Protein AF-A0A0G4IVH5-F1 (afdb_monomer)

Solvent-accessible surface area (backbone atoms only — not comparable to full-atom values): 16652 Å² total; per-residue (Å²): 118,64,66,71,49,53,57,39,50,68,73,43,72,84,55,94,41,76,65,59,37,51,51,50,43,52,50,50,42,51,72,79,36,78,63,50,89,75,41,92,61,38,62,64,53,51,54,54,48,55,50,53,49,52,57,49,53,53,52,53,56,65,70,69,61,76,86,88,79,83,89,90,84,89,83,91,82,90,81,82,86,80,84,78,80,90,80,80,93,77,76,94,71,76,84,71,72,71,68,76,52,44,68,59,52,30,51,76,57,100,69,36,36,33,31,42,55,45,51,33,37,40,38,40,30,72,46,64,66,84,65,48,79,89,36,54,47,76,48,66,46,42,48,36,42,36,32,30,43,72,93,42,97,61,60,81,42,76,40,40,36,82,60,52,33,41,34,89,77,38,48,74,48,79,45,69,50,98,85,56,52,27,33,38,40,36,42,39,36,38,67,58,56,86,49,80,66,41,43,75,35,66,92,52,82,69,50,73,60,88,45,49,76,64,82,81,71,48,61,83,81,44,57,75,69,63,28,53,52,52,50,51,52,54,49,31,54,52,23,53,76,69,76,40,76,30,70,66,51,50,51,52,51,51,52,49,50,53,51,46,69,74,37,75,88,61,83,64,90,82,64,85,87,126

Organism: Plasmodiophora brassicae (NCBI:txid37360)

Sequence (274 aa):
MEQSLAEAFEHVEGIGSEIAFLEGVFEFLAKKRPGFMRSSSAVGHVTKIARKWADQANKQQAAQAPPVVSAPKQMESTSESPQEPEQERSEEAEPEARPPPPVGNGGTTDKYTWTQTLSEVTIMVPIPATATSKSIRCQISATRMKLALADSPTPLLDGQFPQRVVGEDSTWTIETDRAGKKTLTIYLPKVNQMSWWDCILEGEPKIDTKAIVPENSKLQDLDGETRATVEKMMYDQRQKAMGLPTSEDQQKQEMLQKFMKAHPEMDFSNVKIN

Radius of gyration: 28.44 Å; Cα contacts (8 Å, |Δi|>4): 284; chains: 1; bounding box: 64×56×77 Å

Structure (mmCIF, N/CA/C/O backbone):
data_AF-A0A0G4IVH5-F1
#
_entry.id   AF-A0A0G4IVH5-F1
#
loop_
_atom_site.group_PDB
_atom_site.id
_atom_site.type_symbol
_atom_site.label_atom_id
_atom_site.label_alt_id
_atom_site.label_comp_id
_atom_site.label_asym_id
_atom_site.label_entity_id
_atom_site.label_seq_id
_atom_site.pdbx_PDB_ins_code
_atom_site.Cartn_x
_atom_site.Cartn_y
_atom_site.Cartn_z
_atom_site.occupancy
_atom_site.B_iso_or_equiv
_atom_site.auth_seq_id
_atom_site.auth_comp_id
_atom_site.auth_asym_id
_atom_site.auth_atom_id
_atom_site.pdbx_PDB_model_num
ATOM 1 N N . MET A 1 1 ? 25.615 -21.470 14.902 1.00 57.00 1 MET A N 1
ATOM 2 C CA . MET A 1 1 ? 24.897 -21.722 13.627 1.00 57.00 1 MET A CA 1
ATOM 3 C C . MET A 1 1 ? 25.681 -21.176 12.444 1.00 57.00 1 MET A C 1
ATOM 5 O O . MET A 1 1 ? 25.843 -21.920 11.488 1.00 57.00 1 MET A O 1
ATOM 9 N N . GLU A 1 2 ? 26.188 -19.945 12.541 1.00 53.03 2 GLU A N 1
ATOM 10 C CA . GLU A 1 2 ? 26.964 -19.268 11.491 1.00 53.03 2 GLU A CA 1
ATOM 11 C C . GLU A 1 2 ? 28.343 -19.890 11.216 1.00 53.03 2 GLU A C 1
ATOM 13 O O . GLU A 1 2 ? 28.709 -20.014 10.057 1.00 53.03 2 GLU A O 1
ATOM 18 N N . GLN A 1 3 ? 29.064 -20.379 12.235 1.00 61.53 3 GLN A N 1
ATOM 19 C CA . GLN A 1 3 ? 30.370 -21.040 12.034 1.00 61.53 3 GLN A CA 1
ATOM 20 C C . GLN A 1 3 ? 30.288 -22.254 11.097 1.00 61.53 3 GLN A C 1
ATOM 22 O O . GLN A 1 3 ? 30.995 -22.319 10.105 1.00 61.53 3 GLN A O 1
ATOM 27 N N . SER A 1 4 ? 29.343 -23.164 11.337 1.00 61.91 4 SER A N 1
ATOM 28 C CA . SER A 1 4 ? 29.184 -24.360 10.493 1.00 61.91 4 SER A CA 1
ATOM 29 C C . SER A 1 4 ? 28.602 -24.064 9.100 1.00 61.91 4 SER A C 1
ATOM 31 O O . SER A 1 4 ? 28.535 -24.966 8.273 1.00 61.91 4 SER A O 1
ATOM 33 N N . LEU A 1 5 ? 28.146 -22.833 8.851 1.00 61.69 5 LEU A N 1
ATOM 34 C CA . LEU A 1 5 ? 27.722 -22.366 7.529 1.00 61.69 5 LEU A CA 1
ATOM 35 C C . LEU A 1 5 ? 28.884 -21.711 6.767 1.00 61.69 5 LEU A C 1
ATOM 37 O O . LEU A 1 5 ? 28.966 -21.866 5.555 1.00 61.69 5 LEU A O 1
ATOM 41 N N . ALA A 1 6 ? 29.796 -21.035 7.469 1.00 64.69 6 ALA A N 1
ATOM 42 C CA . ALA A 1 6 ? 31.048 -20.549 6.891 1.00 64.69 6 ALA A CA 1
ATOM 43 C C . ALA A 1 6 ? 31.965 -21.713 6.471 1.00 64.69 6 ALA A C 1
ATOM 45 O O . ALA A 1 6 ? 32.508 -21.696 5.376 1.00 64.69 6 ALA A O 1
ATOM 46 N N . GLU A 1 7 ? 32.032 -22.782 7.273 1.00 67.50 7 GLU A N 1
ATOM 47 C CA . GLU A 1 7 ? 32.746 -24.019 6.906 1.00 67.50 7 GLU A CA 1
ATOM 48 C C . GLU A 1 7 ? 32.170 -24.681 5.641 1.00 67.50 7 GLU A C 1
ATOM 50 O O . GLU A 1 7 ? 32.906 -25.254 4.845 1.00 67.50 7 GLU A O 1
ATOM 55 N N . ALA A 1 8 ? 30.848 -24.600 5.444 1.00 65.25 8 ALA A N 1
ATOM 56 C CA . ALA A 1 8 ? 30.190 -25.110 4.241 1.00 65.25 8 ALA A CA 1
ATOM 57 C C . ALA A 1 8 ? 30.557 -24.282 3.004 1.00 65.25 8 ALA A C 1
ATOM 59 O O . ALA A 1 8 ? 30.685 -24.825 1.917 1.00 65.25 8 ALA A O 1
ATOM 60 N N . PHE A 1 9 ? 30.723 -22.971 3.178 1.00 63.66 9 PHE A N 1
ATOM 61 C CA . PHE A 1 9 ? 31.088 -22.052 2.107 1.00 63.66 9 PHE A CA 1
ATOM 62 C C . PHE A 1 9 ? 32.511 -22.314 1.601 1.00 63.66 9 PHE A C 1
ATOM 64 O O . PHE A 1 9 ? 32.703 -22.491 0.403 1.00 63.66 9 PHE A O 1
ATOM 71 N N . GLU A 1 10 ? 33.482 -22.441 2.510 1.00 67.62 10 GLU A N 1
ATOM 72 C CA . GLU A 1 10 ? 34.875 -22.758 2.153 1.00 67.62 10 GLU A CA 1
ATOM 73 C C . GLU A 1 10 ? 35.014 -24.140 1.492 1.00 67.62 10 GLU A C 1
ATOM 75 O O . GLU A 1 10 ? 35.890 -24.352 0.659 1.00 67.62 10 GLU A O 1
ATOM 80 N N . HIS A 1 11 ? 34.132 -25.089 1.818 1.00 64.69 11 HIS A N 1
ATOM 81 C CA . HIS A 1 11 ? 34.160 -26.435 1.239 1.00 6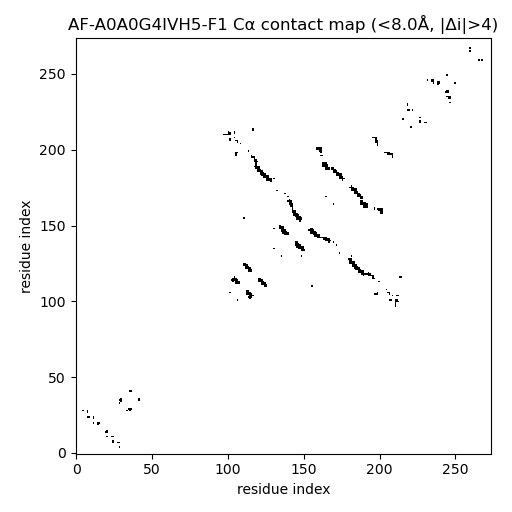4.69 11 HIS A CA 1
ATOM 82 C C . HIS A 1 11 ? 33.683 -26.497 -0.225 1.00 64.69 11 HIS A C 1
ATOM 84 O O . HIS A 1 11 ? 33.945 -27.488 -0.906 1.00 64.69 11 HIS A O 1
ATOM 90 N N . VAL A 1 12 ? 32.969 -25.471 -0.701 1.00 63.19 12 VAL A N 1
ATOM 91 C CA . VAL A 1 12 ? 32.281 -25.449 -2.008 1.00 63.19 12 VAL A CA 1
ATOM 92 C C . VAL A 1 12 ? 32.887 -24.383 -2.947 1.00 63.19 12 VAL A C 1
ATOM 94 O O . VAL A 1 12 ? 32.471 -24.248 -4.100 1.00 63.19 12 VAL A O 1
ATOM 97 N N . GLU A 1 13 ? 33.916 -23.646 -2.505 1.00 54.47 13 GLU A N 1
ATOM 98 C CA . GLU A 1 13 ? 34.685 -22.740 -3.368 1.00 54.47 13 GLU A CA 1
ATOM 99 C C . GLU A 1 13 ? 35.369 -23.531 -4.501 1.00 54.47 13 GLU A C 1
ATOM 101 O O . GLU A 1 13 ? 36.306 -24.294 -4.283 1.00 54.47 13 GLU A O 1
ATOM 106 N N . GLY A 1 14 ? 34.872 -23.359 -5.732 1.00 57.66 14 GLY A N 1
ATOM 107 C CA . GLY A 1 14 ? 35.408 -24.006 -6.938 1.00 57.66 14 GLY A CA 1
ATOM 108 C C . GLY A 1 14 ? 34.360 -24.59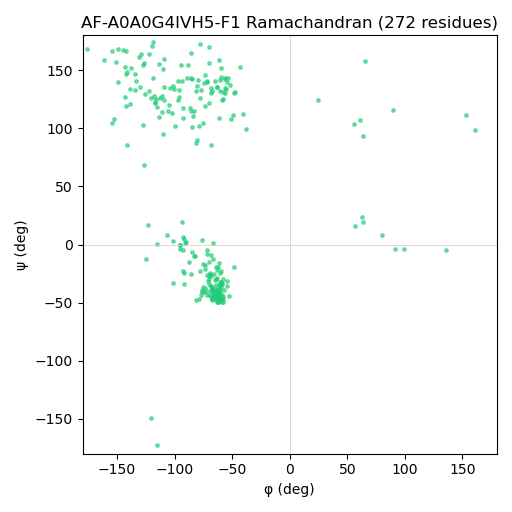8 -7.882 1.00 57.66 14 GLY A C 1
ATOM 109 O O . GLY A 1 14 ? 34.709 -25.065 -8.965 1.00 57.66 14 GLY A O 1
ATOM 110 N N . ILE A 1 15 ? 33.077 -24.579 -7.511 1.00 56.91 15 ILE A N 1
ATOM 111 C CA . ILE A 1 15 ? 32.013 -25.132 -8.351 1.00 56.91 15 ILE A CA 1
ATOM 112 C C . ILE A 1 15 ? 31.512 -24.080 -9.351 1.00 56.91 15 ILE A C 1
ATOM 114 O O . ILE A 1 15 ? 30.986 -23.039 -8.973 1.00 56.91 15 ILE A O 1
ATOM 118 N N . GLY A 1 16 ? 31.683 -24.364 -10.644 1.00 55.72 16 GLY A N 1
ATOM 119 C CA . GLY A 1 16 ? 31.429 -23.424 -11.745 1.00 55.72 16 GLY A CA 1
ATOM 120 C C . GLY A 1 16 ? 29.960 -23.179 -12.115 1.00 55.72 16 GLY A C 1
ATOM 121 O O . GLY A 1 16 ? 29.712 -22.472 -13.086 1.00 55.72 16 GLY A O 1
ATOM 122 N N . SER A 1 17 ? 28.986 -23.746 -11.392 1.00 67.75 17 SER A N 1
ATOM 123 C CA . SER A 1 17 ? 27.561 -23.462 -11.608 1.00 67.75 17 SER A CA 1
ATOM 124 C C . SER A 1 17 ? 26.824 -23.203 -10.292 1.00 67.75 17 SER A C 1
ATOM 126 O O . SER A 1 17 ? 27.051 -23.874 -9.284 1.00 67.75 17 SER A O 1
ATOM 128 N N . GLU A 1 18 ? 25.912 -22.227 -10.313 1.00 62.59 18 GLU A N 1
ATOM 129 C CA . GLU A 1 18 ? 25.119 -21.799 -9.148 1.00 62.59 18 GLU A CA 1
ATOM 130 C C . GLU A 1 18 ? 24.284 -22.946 -8.559 1.00 62.59 18 GLU A C 1
ATOM 132 O O . GLU A 1 18 ? 24.117 -23.054 -7.344 1.00 62.59 18 GLU A O 1
ATOM 137 N N . ILE A 1 19 ? 23.802 -23.841 -9.426 1.00 69.00 19 ILE A N 1
ATOM 138 C CA . ILE A 1 19 ? 23.028 -25.024 -9.040 1.00 69.00 19 ILE A CA 1
ATOM 139 C C . ILE A 1 19 ? 23.907 -26.007 -8.264 1.00 69.00 19 ILE A C 1
ATOM 141 O O . ILE A 1 19 ? 23.523 -26.442 -7.180 1.00 69.00 19 ILE A O 1
ATOM 145 N N . ALA A 1 20 ? 25.112 -26.297 -8.755 1.00 66.88 20 ALA A N 1
ATOM 146 C CA . ALA A 1 20 ? 25.996 -27.258 -8.106 1.00 66.88 20 ALA A CA 1
ATOM 147 C C . ALA A 1 20 ? 26.597 -26.706 -6.792 1.00 66.88 20 ALA A C 1
ATOM 149 O O . ALA A 1 20 ? 26.867 -27.472 -5.866 1.00 66.88 20 ALA A O 1
ATOM 150 N N . PHE A 1 21 ? 26.727 -25.379 -6.653 1.00 72.50 21 PHE A N 1
ATOM 151 C CA . PHE A 1 21 ? 27.034 -24.744 -5.365 1.00 72.50 21 PHE A CA 1
ATOM 152 C C . PHE A 1 21 ? 25.924 -24.993 -4.332 1.00 72.50 21 PHE A C 1
ATOM 154 O O . PHE A 1 21 ? 26.196 -25.425 -3.210 1.00 72.50 21 PHE A O 1
ATOM 161 N N . LEU A 1 22 ? 24.663 -24.747 -4.704 1.00 72.81 22 LEU A N 1
ATOM 162 C CA . LEU A 1 22 ? 23.531 -24.953 -3.800 1.00 72.81 22 LEU A CA 1
ATOM 163 C C . LEU A 1 22 ? 23.393 -26.426 -3.406 1.00 72.81 22 LEU A C 1
ATOM 165 O O . LEU A 1 22 ? 23.193 -26.717 -2.227 1.00 72.81 22 LEU A O 1
ATOM 169 N N . GLU A 1 23 ? 23.555 -27.344 -4.358 1.00 70.75 23 GLU A N 1
ATOM 170 C CA . GLU A 1 23 ? 23.566 -28.786 -4.098 1.00 70.75 23 GLU A CA 1
ATOM 171 C C . GLU A 1 23 ? 24.655 -29.172 -3.086 1.00 70.75 23 GLU A C 1
ATOM 173 O O . GLU A 1 23 ? 24.345 -29.828 -2.090 1.00 70.75 23 GLU A O 1
ATOM 178 N N . GLY A 1 24 ? 25.889 -28.680 -3.253 1.00 71.94 24 GLY A N 1
ATOM 179 C CA . GLY A 1 24 ? 26.991 -28.937 -2.319 1.00 71.94 24 GLY A CA 1
ATOM 180 C C . GLY A 1 24 ? 26.745 -28.385 -0.909 1.00 71.94 24 GLY A C 1
ATOM 181 O O . GLY A 1 24 ? 26.990 -29.068 0.090 1.00 71.94 24 GLY A O 1
ATOM 182 N N . VAL A 1 25 ? 26.190 -27.173 -0.801 1.00 73.50 25 VAL A N 1
ATOM 183 C CA . VAL A 1 25 ? 25.816 -26.573 0.491 1.00 73.50 25 VAL A CA 1
ATOM 184 C C . VAL A 1 25 ? 24.707 -27.381 1.171 1.00 73.50 25 VAL A C 1
ATOM 186 O O . VAL A 1 25 ? 24.788 -27.653 2.374 1.00 73.50 25 VAL A O 1
ATOM 189 N N . PHE A 1 26 ? 23.679 -27.797 0.427 1.00 73.44 26 PHE A N 1
ATOM 190 C CA . PHE A 1 26 ? 22.593 -28.610 0.973 1.00 73.44 26 PHE A CA 1
ATOM 191 C C . PHE A 1 26 ? 23.073 -29.995 1.409 1.00 73.44 26 PHE A C 1
ATOM 193 O O . PHE A 1 26 ? 22.681 -30.453 2.487 1.00 73.44 26 PHE A O 1
ATOM 200 N N . GLU A 1 27 ? 23.949 -30.635 0.637 1.00 72.50 27 GLU A N 1
ATOM 201 C CA . GLU A 1 27 ? 24.520 -31.940 0.968 1.00 72.50 27 GLU A CA 1
ATOM 202 C C . GLU A 1 27 ? 25.391 -31.872 2.234 1.00 72.50 27 GLU A C 1
ATOM 204 O O . GLU A 1 27 ? 25.220 -32.672 3.164 1.00 72.50 27 GLU A O 1
ATOM 209 N N . PHE A 1 28 ? 26.261 -30.863 2.342 1.00 73.94 28 PHE A N 1
ATOM 210 C CA . PHE A 1 28 ? 27.089 -30.643 3.528 1.00 73.94 28 PHE A CA 1
ATOM 211 C C . PHE A 1 28 ? 26.239 -30.399 4.782 1.00 73.94 28 PHE A C 1
ATOM 213 O O . PHE A 1 28 ? 26.476 -31.002 5.836 1.00 73.94 28 PHE A O 1
ATOM 220 N N . LEU A 1 29 ? 25.217 -29.546 4.676 1.00 70.12 29 LEU A N 1
ATOM 221 C CA . LEU A 1 29 ? 24.333 -29.224 5.796 1.00 70.12 29 LEU A CA 1
ATOM 222 C C . LEU A 1 29 ? 23.459 -30.411 6.203 1.00 70.12 29 LEU A C 1
ATOM 224 O O . LEU A 1 29 ? 23.270 -30.628 7.401 1.00 70.12 29 LEU A O 1
ATOM 228 N N . ALA A 1 30 ? 22.991 -31.218 5.249 1.00 68.88 30 ALA A N 1
ATOM 229 C CA . ALA A 1 30 ? 22.267 -32.453 5.531 1.00 68.88 30 ALA A CA 1
ATOM 230 C C . ALA A 1 30 ? 23.140 -33.471 6.286 1.00 68.88 30 ALA A C 1
ATOM 232 O O . ALA A 1 30 ? 22.661 -34.114 7.223 1.00 68.88 30 ALA A O 1
ATOM 233 N N . LYS A 1 31 ? 24.429 -33.573 5.932 1.00 73.44 31 LYS A N 1
ATOM 234 C CA . LYS A 1 31 ? 25.393 -34.501 6.544 1.00 73.44 31 LYS A CA 1
ATOM 235 C C . LYS A 1 31 ? 25.873 -34.054 7.927 1.00 73.44 31 LYS A C 1
ATOM 237 O O . LYS A 1 31 ? 26.013 -34.880 8.826 1.00 73.44 31 LYS A O 1
ATOM 242 N N . LYS A 1 32 ? 26.141 -32.758 8.114 1.00 73.44 32 LYS A N 1
ATOM 243 C CA . LYS A 1 32 ? 26.652 -32.201 9.381 1.00 73.44 32 LYS A CA 1
ATOM 244 C C . LYS A 1 32 ? 25.549 -31.857 10.379 1.00 73.44 32 LYS A C 1
ATOM 246 O O . LYS A 1 32 ? 25.820 -31.849 11.579 1.00 73.44 32 LYS A O 1
ATOM 251 N N . ARG A 1 33 ? 24.324 -31.572 9.919 1.00 67.50 33 ARG A N 1
ATOM 252 C CA . ARG A 1 33 ? 23.166 -31.267 10.775 1.00 67.50 33 ARG A CA 1
ATOM 253 C C . ARG A 1 33 ? 21.868 -31.885 10.244 1.00 67.50 33 ARG A C 1
ATOM 255 O O . ARG A 1 33 ? 21.070 -31.199 9.592 1.00 67.50 33 ARG A O 1
ATOM 262 N N . PRO A 1 34 ? 21.593 -33.152 10.591 1.00 66.75 34 PRO A N 1
ATOM 263 C CA . PRO A 1 34 ? 20.329 -33.784 10.243 1.00 66.75 34 PRO A CA 1
ATOM 264 C C . PRO A 1 34 ? 19.154 -32.981 10.825 1.00 66.75 34 PRO A C 1
ATOM 266 O O . PRO A 1 34 ? 19.107 -32.690 12.017 1.00 66.75 34 PRO A O 1
ATOM 269 N N . GLY A 1 35 ? 18.214 -32.583 9.963 1.00 64.69 35 GLY A N 1
ATOM 270 C CA . GLY A 1 35 ? 17.028 -31.802 10.339 1.00 64.69 35 GLY A CA 1
ATOM 271 C C . GLY A 1 35 ? 17.111 -30.293 10.085 1.00 64.69 35 GLY A C 1
ATOM 272 O O . GLY A 1 35 ? 16.095 -29.621 10.243 1.00 64.69 35 GLY A O 1
ATOM 273 N N . PHE A 1 36 ? 18.249 -29.756 9.623 1.00 65.50 36 PHE A N 1
ATOM 274 C CA . PHE A 1 36 ? 18.366 -28.334 9.260 1.00 65.50 36 PHE A CA 1
ATOM 275 C C . PHE A 1 36 ? 17.278 -27.897 8.266 1.00 65.50 36 PHE A C 1
ATOM 277 O O . PHE A 1 36 ? 16.605 -26.900 8.498 1.00 65.50 36 PHE A O 1
ATOM 284 N N . MET A 1 37 ? 17.014 -28.705 7.236 1.00 62.34 37 MET A N 1
ATOM 285 C CA . MET A 1 37 ? 16.000 -28.431 6.204 1.00 62.34 37 MET A CA 1
ATOM 286 C C . MET A 1 37 ? 14.546 -28.488 6.708 1.00 62.34 37 MET A C 1
ATOM 288 O O . MET A 1 37 ? 13.632 -28.119 5.980 1.00 62.34 37 MET A O 1
ATOM 292 N N . ARG A 1 38 ? 14.312 -28.942 7.947 1.00 63.38 38 ARG A N 1
ATOM 293 C CA . ARG A 1 38 ? 12.990 -28.928 8.600 1.00 63.38 38 ARG A CA 1
ATOM 294 C C . ARG A 1 38 ? 12.785 -27.700 9.493 1.00 63.38 38 ARG A C 1
ATOM 296 O O . ARG A 1 38 ? 11.703 -27.525 10.045 1.00 63.38 38 ARG A O 1
ATOM 303 N N . SER A 1 39 ? 13.809 -26.859 9.646 1.00 61.09 39 SER A N 1
ATOM 304 C CA . SER A 1 39 ? 13.718 -25.598 10.379 1.00 61.09 39 SER A CA 1
ATOM 305 C C . SER A 1 39 ? 13.101 -24.509 9.503 1.00 61.09 39 SER A C 1
ATOM 307 O O . SER A 1 39 ? 13.565 -24.266 8.389 1.00 61.09 39 SER A O 1
ATOM 309 N N . SER A 1 40 ? 12.122 -23.772 10.034 1.00 56.72 40 SER A N 1
ATOM 310 C CA . SER A 1 40 ? 11.508 -22.613 9.364 1.00 56.72 40 SER A CA 1
ATOM 311 C C . SER A 1 40 ? 12.500 -21.477 9.066 1.00 56.72 40 SER A C 1
ATOM 313 O O . SER A 1 40 ? 12.225 -20.617 8.235 1.00 56.72 40 SER A O 1
ATOM 315 N N . SER A 1 41 ? 13.677 -21.489 9.702 1.00 58.09 41 SER A N 1
ATOM 316 C CA . SER A 1 41 ? 14.755 -20.512 9.502 1.00 58.09 41 SER A CA 1
ATOM 317 C C . SER A 1 41 ? 15.830 -20.943 8.493 1.00 58.09 41 SER A C 1
ATOM 319 O O . SER A 1 41 ? 16.778 -20.192 8.256 1.00 58.09 41 SER A O 1
ATOM 321 N N . ALA A 1 42 ? 15.720 -22.137 7.898 1.00 61.06 42 ALA A N 1
ATOM 322 C CA . ALA A 1 42 ? 16.733 -22.680 6.988 1.00 61.06 42 ALA A CA 1
ATOM 323 C C . ALA A 1 42 ? 16.858 -21.861 5.696 1.00 61.06 42 ALA A C 1
ATOM 325 O O . ALA A 1 42 ? 17.963 -21.494 5.300 1.00 61.06 42 ALA A O 1
ATOM 326 N N . VAL A 1 43 ? 15.719 -21.495 5.098 1.00 60.34 43 VAL A N 1
ATOM 327 C CA . VAL A 1 43 ? 15.656 -20.710 3.854 1.00 60.34 43 VAL A CA 1
ATOM 328 C C . VAL A 1 43 ? 16.324 -19.349 4.042 1.00 60.34 43 VAL A C 1
ATOM 330 O O . VAL A 1 43 ? 17.199 -18.982 3.267 1.00 60.34 43 VAL A O 1
ATOM 333 N N . GLY A 1 44 ? 16.006 -18.644 5.133 1.00 62.88 44 GLY A N 1
ATOM 334 C CA . GLY A 1 44 ? 16.586 -17.330 5.418 1.00 62.88 44 GLY A CA 1
ATOM 335 C C . GLY A 1 44 ? 18.110 -17.352 5.585 1.00 62.88 44 GLY A C 1
ATOM 336 O O . GLY A 1 44 ? 18.785 -16.414 5.165 1.00 62.88 44 GLY A O 1
ATOM 337 N N . HIS A 1 45 ? 18.674 -18.421 6.155 1.00 60.59 45 HIS A N 1
ATOM 338 C CA . HIS A 1 45 ? 20.126 -18.557 6.284 1.00 60.59 45 HIS A CA 1
ATOM 339 C C . HIS A 1 45 ? 20.806 -18.893 4.953 1.00 60.59 45 HIS A C 1
ATOM 341 O O . HIS A 1 45 ? 21.839 -18.298 4.650 1.00 60.59 45 HIS A O 1
ATOM 347 N N . VAL A 1 46 ? 20.213 -19.767 4.135 1.00 66.62 46 VAL A N 1
ATOM 348 C CA . VAL A 1 46 ? 20.739 -20.099 2.798 1.00 66.62 46 VAL A CA 1
ATOM 349 C C . VAL A 1 46 ? 20.692 -18.876 1.877 1.00 66.62 46 VAL A C 1
ATOM 351 O O . VAL A 1 46 ? 21.687 -18.565 1.227 1.00 66.62 46 VAL A O 1
ATOM 354 N N . THR A 1 47 ? 19.604 -18.098 1.896 1.00 65.44 47 THR A N 1
ATOM 355 C CA . THR A 1 47 ? 19.486 -16.859 1.105 1.00 65.44 47 THR A CA 1
ATOM 356 C C . THR A 1 47 ? 20.519 -15.804 1.507 1.00 65.44 47 THR A C 1
ATOM 358 O O . THR A 1 47 ? 21.070 -15.126 0.642 1.00 65.44 47 THR A O 1
ATOM 361 N N . LYS A 1 48 ? 20.832 -15.660 2.803 1.00 69.00 48 LYS A N 1
ATOM 362 C CA . LYS A 1 48 ? 21.883 -14.733 3.266 1.00 69.00 48 LYS A CA 1
ATOM 363 C C . LYS A 1 48 ? 23.274 -15.126 2.758 1.00 69.00 48 LYS A C 1
ATOM 365 O O . LYS A 1 48 ? 24.077 -14.245 2.469 1.00 69.00 48 LYS A O 1
ATOM 370 N N . ILE A 1 49 ? 23.556 -16.422 2.646 1.00 64.88 49 ILE A N 1
ATOM 371 C CA . ILE A 1 49 ? 24.850 -16.931 2.171 1.00 64.88 49 ILE A CA 1
ATOM 372 C C . ILE A 1 49 ? 24.953 -16.812 0.654 1.00 64.88 49 ILE A C 1
ATOM 374 O O . ILE A 1 49 ? 25.968 -16.328 0.172 1.00 64.88 49 ILE A O 1
ATOM 378 N N . ALA A 1 50 ? 23.894 -17.153 -0.083 1.00 66.75 50 ALA A N 1
ATOM 379 C CA . ALA A 1 50 ? 23.845 -16.965 -1.533 1.00 66.75 50 ALA A CA 1
ATOM 380 C C . ALA A 1 50 ? 24.069 -15.492 -1.924 1.00 66.75 50 ALA A C 1
ATOM 382 O O . ALA A 1 50 ? 24.813 -15.209 -2.856 1.00 66.75 50 ALA A O 1
ATOM 383 N N . ARG A 1 51 ? 23.507 -14.543 -1.156 1.00 69.25 51 ARG A N 1
ATOM 384 C CA . ARG A 1 51 ? 23.768 -13.103 -1.334 1.00 69.25 51 ARG A CA 1
ATOM 385 C C . ARG A 1 51 ? 25.229 -12.738 -1.070 1.00 69.25 51 ARG A C 1
ATOM 387 O O . ARG A 1 51 ? 25.844 -12.097 -1.909 1.00 69.25 51 ARG A O 1
ATOM 394 N N . LYS A 1 52 ? 25.810 -13.207 0.042 1.00 70.06 52 LYS A N 1
ATOM 395 C CA . LYS A 1 52 ? 27.236 -12.982 0.342 1.00 70.06 52 LYS A CA 1
ATOM 396 C C . LYS A 1 52 ? 28.163 -13.579 -0.723 1.00 70.06 52 LYS A C 1
ATOM 398 O O . LYS A 1 52 ? 29.156 -12.948 -1.063 1.00 70.06 52 LYS A O 1
ATOM 403 N N . TRP A 1 53 ? 27.835 -14.758 -1.254 1.00 68.25 53 TRP A N 1
ATOM 404 C CA . TRP A 1 53 ? 28.567 -15.385 -2.356 1.00 68.25 53 TRP A CA 1
ATOM 405 C C . TRP A 1 53 ? 28.502 -14.533 -3.624 1.00 68.25 53 TRP A C 1
ATOM 407 O O . TRP A 1 53 ? 29.541 -14.227 -4.197 1.00 68.25 53 TRP A O 1
ATOM 417 N N . ALA A 1 54 ? 27.301 -14.100 -4.021 1.00 66.50 54 ALA A N 1
ATOM 418 C CA . ALA A 1 54 ? 27.103 -13.259 -5.198 1.00 66.50 54 ALA A CA 1
ATOM 419 C C . ALA A 1 54 ? 27.864 -11.929 -5.074 1.00 66.50 54 ALA A C 1
ATOM 421 O O . ALA A 1 54 ? 28.557 -11.526 -6.007 1.00 66.50 54 ALA A O 1
ATOM 422 N N . ASP A 1 55 ? 27.825 -11.296 -3.899 1.00 68.62 55 ASP A N 1
ATOM 423 C CA . ASP A 1 55 ? 28.577 -10.069 -3.618 1.00 68.62 55 ASP A CA 1
ATOM 424 C C . ASP A 1 55 ? 30.097 -10.298 -3.711 1.00 68.62 55 ASP A C 1
ATOM 426 O O . ASP A 1 55 ? 30.830 -9.457 -4.234 1.00 68.62 55 ASP A O 1
ATOM 430 N N . GLN A 1 56 ? 30.590 -11.442 -3.228 1.00 65.44 56 GLN A N 1
ATOM 431 C CA . GLN A 1 56 ? 32.013 -11.784 -3.226 1.00 65.44 56 GLN A CA 1
ATOM 432 C C . GLN A 1 56 ? 32.523 -12.201 -4.616 1.00 65.44 56 GLN A C 1
ATOM 434 O O . GLN A 1 56 ? 33.609 -11.773 -5.008 1.00 65.44 56 GLN A O 1
ATOM 439 N N . ALA A 1 57 ? 31.729 -12.947 -5.387 1.00 62.34 57 ALA A N 1
ATOM 440 C CA . ALA A 1 57 ? 32.012 -13.299 -6.778 1.00 62.34 57 ALA A CA 1
ATOM 441 C C . ALA A 1 57 ? 32.052 -12.048 -7.672 1.00 62.34 57 ALA A C 1
ATOM 443 O O . ALA A 1 57 ? 32.978 -11.881 -8.467 1.00 62.34 57 ALA A O 1
ATOM 444 N N . ASN A 1 58 ? 31.119 -11.113 -7.468 1.00 62.62 58 ASN A N 1
ATOM 445 C CA . ASN A 1 58 ? 31.083 -9.839 -8.187 1.00 62.62 58 ASN A CA 1
ATOM 446 C C . ASN A 1 58 ? 32.283 -8.940 -7.813 1.00 62.62 58 ASN A C 1
ATOM 448 O O . ASN A 1 58 ? 32.900 -8.300 -8.664 1.00 62.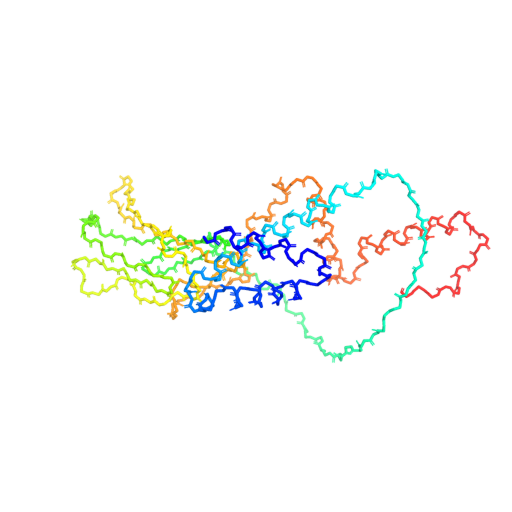62 58 ASN A O 1
ATOM 452 N N . LYS A 1 59 ? 32.704 -8.960 -6.540 1.00 64.38 59 LYS A N 1
ATOM 453 C CA . LYS A 1 59 ? 33.889 -8.228 -6.057 1.00 64.38 59 LYS A CA 1
ATOM 454 C C . LYS A 1 59 ? 35.213 -8.822 -6.558 1.00 64.38 59 LYS A C 1
ATOM 456 O O . LYS A 1 59 ? 36.164 -8.075 -6.779 1.00 64.38 59 LYS A O 1
ATOM 461 N N . GLN A 1 60 ? 35.281 -10.138 -6.764 1.00 56.91 60 GLN A N 1
ATOM 462 C CA . GLN A 1 60 ? 36.434 -10.807 -7.378 1.00 56.91 60 GLN A CA 1
ATOM 463 C C . GLN A 1 60 ? 36.492 -10.590 -8.899 1.00 56.91 60 GLN A C 1
ATOM 465 O O . GLN A 1 60 ? 37.585 -10.378 -9.423 1.00 56.91 60 GLN A O 1
ATOM 470 N N . GLN A 1 61 ? 35.347 -10.547 -9.594 1.00 53.72 61 GLN A N 1
ATOM 471 C CA . GLN A 1 61 ? 35.280 -10.156 -11.012 1.00 53.72 61 GLN A CA 1
ATOM 472 C C . GLN A 1 61 ? 35.687 -8.691 -11.230 1.00 53.72 61 GLN A C 1
ATOM 474 O O . GLN A 1 61 ? 36.422 -8.396 -12.170 1.00 53.72 61 GLN A O 1
ATOM 479 N N . ALA A 1 62 ? 35.313 -7.784 -10.322 1.00 49.84 62 ALA A N 1
ATOM 480 C CA . ALA A 1 62 ? 35.731 -6.381 -10.374 1.00 49.84 62 ALA A CA 1
ATOM 481 C C . ALA A 1 62 ? 37.237 -6.170 -10.098 1.00 49.84 62 ALA A C 1
ATOM 483 O O . ALA A 1 62 ? 37.819 -5.203 -10.584 1.00 49.84 62 ALA A O 1
ATOM 484 N N . ALA A 1 63 ? 37.884 -7.061 -9.337 1.00 51.00 63 ALA A N 1
ATOM 485 C CA . ALA A 1 63 ? 39.305 -6.958 -8.983 1.00 51.00 63 ALA A CA 1
ATOM 486 C C . ALA A 1 63 ? 40.266 -7.597 -10.007 1.00 51.00 63 ALA A C 1
ATOM 488 O O . ALA A 1 63 ? 41.467 -7.335 -9.952 1.00 51.00 63 ALA A O 1
ATOM 489 N N . GLN A 1 64 ? 39.763 -8.426 -10.930 1.00 45.44 64 GLN A N 1
ATOM 490 C CA . GLN A 1 64 ? 40.560 -9.078 -11.983 1.00 45.44 64 GLN A CA 1
ATOM 491 C C . GLN A 1 64 ? 40.434 -8.403 -13.360 1.00 45.44 64 GLN A C 1
ATOM 493 O O . GLN A 1 64 ? 41.031 -8.874 -14.327 1.00 45.44 64 GLN A O 1
ATOM 498 N N . ALA A 1 65 ? 39.698 -7.293 -13.471 1.00 39.25 65 ALA A N 1
ATOM 499 C CA . ALA A 1 65 ? 39.614 -6.526 -14.709 1.00 39.25 65 ALA A CA 1
ATOM 500 C C . ALA A 1 65 ? 40.924 -5.737 -14.956 1.00 39.25 65 ALA A C 1
ATOM 502 O O . ALA A 1 65 ? 41.287 -4.891 -14.133 1.00 39.25 65 ALA A O 1
ATOM 503 N N . PRO A 1 66 ? 41.656 -5.972 -16.064 1.00 39.78 66 PRO A N 1
ATOM 504 C CA . PRO A 1 66 ? 42.795 -5.134 -16.435 1.00 39.78 66 PRO A CA 1
ATOM 505 C C . PRO A 1 66 ? 42.326 -3.739 -16.903 1.00 39.78 66 PRO A C 1
ATOM 507 O O . PRO A 1 66 ? 41.189 -3.594 -17.360 1.00 39.78 66 PRO A O 1
ATOM 510 N N . PRO A 1 67 ? 43.180 -2.696 -16.822 1.00 38.28 67 PRO A N 1
ATOM 511 C CA . PRO A 1 67 ? 42.812 -1.355 -17.256 1.00 38.28 67 PRO A CA 1
ATOM 512 C C . PRO A 1 67 ? 42.649 -1.308 -18.781 1.00 38.28 67 PRO A C 1
ATOM 514 O O . PRO A 1 67 ? 43.463 -1.831 -19.541 1.00 38.28 67 PRO A O 1
ATOM 517 N N . VAL A 1 68 ? 41.564 -0.671 -19.210 1.00 40.22 68 VAL A N 1
ATOM 518 C CA . VAL A 1 68 ? 41.084 -0.597 -20.592 1.00 40.22 68 VAL A CA 1
ATOM 519 C C . VAL A 1 68 ? 42.010 0.267 -21.454 1.00 40.22 68 VAL A C 1
ATOM 521 O O . VAL A 1 68 ? 42.139 1.461 -21.191 1.00 40.22 68 VAL A O 1
ATOM 524 N N . VAL A 1 69 ? 42.577 -0.290 -22.535 1.00 35.12 69 VAL A N 1
ATOM 525 C CA . VAL A 1 69 ? 43.017 0.497 -23.704 1.00 35.12 69 VAL A CA 1
ATOM 526 C C . VAL A 1 69 ? 42.735 -0.260 -25.019 1.00 35.12 69 VAL A C 1
ATOM 528 O O . VAL A 1 69 ? 43.271 -1.335 -25.262 1.00 35.12 69 VAL A O 1
ATOM 531 N N . SER A 1 70 ? 41.910 0.380 -25.860 1.00 31.59 70 SER A N 1
ATOM 532 C CA . SER A 1 70 ? 41.849 0.364 -27.341 1.00 31.59 70 SER A CA 1
ATOM 533 C C . SER A 1 70 ? 41.575 -0.925 -28.153 1.00 31.59 70 SER A C 1
ATOM 535 O O . SER A 1 70 ? 42.495 -1.677 -28.439 1.00 31.59 70 SER A O 1
ATOM 537 N N . ALA A 1 71 ? 40.349 -0.978 -28.711 1.00 33.19 71 ALA A N 1
ATOM 538 C CA . ALA A 1 71 ? 39.992 -1.193 -30.137 1.00 33.19 71 ALA A CA 1
ATOM 539 C C . ALA A 1 71 ? 40.313 -2.556 -30.839 1.00 33.19 71 ALA A C 1
ATOM 541 O O . ALA A 1 71 ? 41.128 -3.334 -30.365 1.00 33.19 71 ALA A O 1
ATOM 542 N N . PRO A 1 72 ? 39.618 -2.918 -31.947 1.00 50.50 72 PRO A N 1
ATOM 543 C CA . PRO A 1 72 ? 38.785 -4.124 -31.997 1.00 50.50 72 PRO A CA 1
ATOM 544 C C . PRO A 1 72 ? 39.295 -5.212 -32.961 1.00 50.50 72 PRO A C 1
ATOM 546 O O . PRO A 1 72 ? 39.920 -4.908 -33.979 1.00 50.50 72 PRO A O 1
ATOM 549 N N . LYS A 1 73 ? 38.940 -6.486 -32.717 1.00 27.06 73 LYS A N 1
ATOM 550 C CA . LYS A 1 73 ? 39.000 -7.527 -33.756 1.00 27.06 73 LYS A CA 1
ATOM 551 C C . LYS A 1 73 ? 37.939 -8.622 -33.595 1.00 27.06 73 LYS A C 1
ATOM 553 O O . LYS A 1 73 ? 37.606 -9.036 -32.493 1.00 27.06 73 LYS A O 1
ATOM 558 N N . GLN A 1 74 ? 37.420 -8.994 -34.761 1.00 27.61 74 GLN A N 1
ATOM 559 C CA . GLN A 1 74 ? 36.302 -9.869 -35.119 1.00 27.61 74 GLN A CA 1
ATOM 560 C C . GLN A 1 74 ? 36.433 -11.336 -34.679 1.00 27.61 74 GLN A C 1
ATOM 562 O O . GLN A 1 74 ? 37.552 -11.829 -34.578 1.00 27.61 74 GLN A O 1
ATOM 567 N N . MET A 1 75 ? 35.281 -12.019 -34.593 1.00 28.73 75 MET A N 1
ATOM 568 C CA . MET A 1 75 ? 34.884 -13.289 -35.260 1.00 28.73 75 MET A CA 1
ATOM 569 C C . MET A 1 75 ? 33.840 -13.997 -34.372 1.00 28.73 75 MET A C 1
ATOM 571 O O . MET A 1 75 ? 34.088 -14.231 -33.199 1.00 28.73 75 MET A O 1
ATOM 575 N N . GLU A 1 76 ? 32.577 -14.086 -34.795 1.00 28.91 76 GLU A N 1
ATOM 576 C CA . GLU A 1 76 ? 32.014 -15.145 -35.659 1.00 28.91 76 GLU A CA 1
ATOM 577 C C . GLU A 1 76 ? 31.473 -16.329 -34.832 1.00 28.91 76 GLU A C 1
ATOM 579 O O . GLU A 1 76 ? 32.217 -16.983 -34.109 1.00 28.91 76 GLU A O 1
ATOM 584 N N . SER A 1 77 ? 30.155 -16.550 -34.911 1.00 27.48 77 SER A N 1
ATOM 585 C CA . SER A 1 77 ? 29.408 -17.823 -34.767 1.00 27.48 77 SER A CA 1
ATOM 586 C C . SER A 1 77 ? 27.938 -17.484 -34.470 1.00 27.48 77 SER A C 1
ATOM 588 O O . SER A 1 77 ? 27.603 -16.922 -33.435 1.00 27.48 77 SER A O 1
ATOM 590 N N . THR A 1 78 ? 27.073 -17.504 -35.485 1.00 28.12 78 THR A N 1
ATOM 591 C CA . THR A 1 78 ? 26.177 -18.633 -35.810 1.00 28.12 78 THR A CA 1
ATOM 592 C C . THR A 1 78 ? 25.285 -19.056 -34.647 1.00 28.12 78 THR A C 1
ATOM 594 O O . THR A 1 78 ? 25.711 -19.806 -33.772 1.00 28.12 78 THR A O 1
ATOM 597 N N . SER A 1 79 ? 24.012 -18.679 -34.721 1.00 29.16 79 SER A N 1
ATOM 598 C CA . SER A 1 79 ? 22.927 -19.455 -34.128 1.00 29.16 79 SER A CA 1
ATOM 599 C C . SER A 1 79 ? 21.693 -19.384 -35.025 1.00 29.16 79 SER A C 1
ATOM 601 O O . SER A 1 79 ? 21.275 -18.324 -35.487 1.00 29.16 79 SER A O 1
ATOM 603 N N . GLU A 1 80 ? 21.205 -20.579 -35.338 1.00 30.00 80 GLU A N 1
ATOM 604 C CA . GLU A 1 80 ? 20.060 -20.899 -36.179 1.00 30.00 80 GLU A CA 1
ATOM 605 C C . GLU A 1 80 ? 18.763 -20.235 -35.708 1.00 30.00 80 GLU A C 1
ATOM 607 O O . GLU A 1 80 ? 18.459 -20.181 -34.516 1.00 30.00 80 GLU A O 1
ATOM 612 N N . SER A 1 81 ? 17.961 -19.815 -36.687 1.00 29.88 81 SER A N 1
ATOM 613 C CA . SER A 1 81 ? 16.533 -19.545 -36.534 1.00 29.88 81 SER A CA 1
ATOM 614 C C . SER A 1 81 ? 15.775 -20.801 -36.102 1.00 29.88 81 SER A C 1
ATOM 616 O O . SER A 1 81 ? 15.996 -21.881 -36.651 1.00 29.88 81 SER A O 1
ATOM 618 N N . PRO A 1 82 ? 14.784 -20.643 -35.219 1.00 31.75 82 PRO A N 1
ATOM 619 C CA . PRO A 1 82 ? 13.479 -21.250 -35.490 1.00 31.75 82 PRO A CA 1
ATOM 620 C C . PRO A 1 82 ? 12.443 -20.217 -35.943 1.00 31.75 82 PRO A C 1
ATOM 622 O O . PRO A 1 82 ? 12.318 -19.139 -35.372 1.00 31.75 82 PRO A O 1
ATOM 625 N N . GLN A 1 83 ? 11.722 -20.587 -36.999 1.00 30.59 83 GLN A N 1
ATOM 626 C CA . GLN A 1 83 ? 10.650 -19.845 -37.659 1.00 30.59 83 GLN A CA 1
ATOM 627 C C . GLN A 1 83 ? 9.503 -19.492 -36.697 1.00 30.59 83 GLN A C 1
ATOM 629 O O . GLN A 1 83 ? 8.969 -20.366 -36.014 1.00 30.59 83 GLN A O 1
ATOM 634 N N . GLU A 1 84 ? 9.083 -18.227 -36.714 1.00 32.94 84 GLU A N 1
ATOM 635 C CA . GLU A 1 84 ? 7.758 -17.802 -36.256 1.00 32.94 84 GLU A CA 1
ATOM 636 C C . GLU A 1 84 ? 6.688 -18.265 -37.263 1.00 32.94 84 GLU A C 1
ATOM 638 O O . GLU A 1 84 ? 6.917 -18.175 -38.474 1.00 32.94 84 GLU A O 1
ATOM 643 N N . PRO A 1 85 ? 5.504 -18.719 -36.817 1.00 35.78 85 PRO A N 1
ATOM 644 C CA . PRO A 1 85 ? 4.317 -18.673 -37.648 1.00 35.78 85 PRO A CA 1
ATOM 645 C C . PRO A 1 85 ? 3.761 -17.244 -37.660 1.00 35.78 85 PRO A C 1
ATOM 647 O O . PRO A 1 85 ? 3.477 -16.664 -36.611 1.00 35.78 85 PRO A O 1
ATOM 650 N N . GLU A 1 86 ? 3.583 -16.706 -38.867 1.00 41.72 86 GLU A N 1
ATOM 651 C CA . GLU A 1 86 ? 2.730 -15.554 -39.151 1.00 41.72 86 GLU A CA 1
ATOM 652 C C . GLU A 1 86 ? 1.362 -15.721 -38.478 1.00 41.72 86 GLU A C 1
ATOM 654 O O . GLU A 1 86 ? 0.699 -16.739 -38.682 1.00 41.72 86 GLU A O 1
ATOM 659 N N . GLN A 1 87 ? 0.891 -14.697 -37.762 1.00 30.62 87 GLN A N 1
ATOM 660 C CA . GLN A 1 87 ? -0.546 -14.488 -37.619 1.00 30.62 87 GLN A CA 1
ATOM 661 C C . GLN A 1 87 ? -0.909 -13.014 -37.392 1.00 30.62 87 GLN A C 1
ATOM 663 O O . GLN A 1 87 ? -0.686 -12.428 -36.339 1.00 30.62 87 GLN A O 1
ATOM 668 N N . GLU A 1 88 ? -1.483 -12.468 -38.465 1.00 31.95 88 GLU A N 1
ATOM 669 C CA . GLU A 1 88 ? -2.631 -11.561 -38.503 1.00 31.95 88 GLU A CA 1
ATOM 670 C C . GLU A 1 88 ? -2.509 -10.181 -37.842 1.00 31.95 88 GLU A C 1
ATOM 672 O O . GLU A 1 88 ? -2.863 -9.918 -36.698 1.00 31.95 88 GLU A O 1
ATOM 677 N N . ARG A 1 89 ? -2.126 -9.251 -38.720 1.00 39.12 89 ARG A N 1
ATOM 678 C CA . ARG A 1 89 ? -2.559 -7.854 -38.788 1.00 39.12 89 ARG A CA 1
ATOM 679 C C . ARG A 1 89 ? -4.051 -7.699 -38.443 1.00 39.12 89 ARG A C 1
ATOM 681 O O . ARG A 1 89 ? -4.901 -7.855 -39.314 1.00 39.12 89 ARG A O 1
ATOM 688 N N . SER A 1 90 ? -4.353 -7.308 -37.210 1.00 33.19 90 SER A N 1
ATOM 689 C CA . SER A 1 90 ? -5.639 -6.710 -36.842 1.00 33.19 90 SER A CA 1
ATOM 690 C C . SER A 1 90 ? -5.487 -5.189 -36.764 1.00 33.19 90 SER A C 1
ATOM 692 O O . SER A 1 90 ? -4.878 -4.659 -35.840 1.00 33.19 90 SER A O 1
ATOM 694 N N . GLU A 1 91 ? -5.963 -4.559 -37.834 1.00 33.28 91 GLU A N 1
ATOM 695 C CA . GLU A 1 91 ? -6.649 -3.267 -37.943 1.00 33.28 91 GLU A CA 1
ATOM 696 C C . GLU A 1 91 ? -6.423 -2.200 -36.856 1.00 33.28 91 GLU A C 1
ATOM 698 O O . GLU A 1 91 ? -6.692 -2.372 -35.669 1.00 33.28 91 GLU A O 1
ATOM 703 N N . GLU A 1 92 ? -5.992 -1.039 -37.349 1.00 38.50 92 GLU A N 1
ATOM 704 C CA . GLU A 1 92 ? -5.956 0.257 -36.684 1.00 38.50 92 GLU A CA 1
ATOM 705 C C . GLU A 1 92 ? -7.306 0.584 -36.026 1.00 38.50 92 GLU A C 1
ATOM 707 O O . GLU A 1 92 ? -8.291 0.883 -36.699 1.00 38.50 92 GLU A O 1
ATOM 712 N N . ALA A 1 93 ? -7.326 0.592 -34.696 1.00 32.22 93 ALA A N 1
ATOM 713 C CA . ALA A 1 93 ? -8.219 1.453 -33.939 1.00 32.22 93 ALA A CA 1
ATOM 714 C C . ALA A 1 93 ? -7.398 2.658 -33.466 1.00 32.22 93 ALA A C 1
ATOM 716 O O . ALA A 1 93 ? -6.271 2.504 -32.985 1.00 32.22 93 ALA A O 1
ATOM 717 N N . GLU A 1 94 ? -7.957 3.854 -33.640 1.00 38.69 94 GLU A N 1
ATOM 718 C CA . GLU A 1 94 ? -7.458 5.112 -33.082 1.00 38.69 94 GLU A CA 1
ATOM 719 C C . GLU A 1 94 ? -7.021 4.937 -31.616 1.00 38.69 94 GLU A C 1
ATOM 721 O O . GLU A 1 94 ? -7.556 4.064 -30.924 1.00 38.69 94 GLU A O 1
ATOM 726 N N . PRO A 1 95 ? -6.070 5.736 -31.090 1.00 47.25 95 PRO A N 1
ATOM 727 C CA . PRO A 1 95 ? -5.755 5.682 -29.675 1.00 47.25 95 PRO A CA 1
ATOM 728 C C . PRO A 1 95 ? -6.959 6.233 -28.904 1.00 47.25 95 PRO A C 1
ATOM 730 O O . PRO A 1 95 ? -6.992 7.413 -28.561 1.00 47.25 95 PRO A O 1
ATOM 733 N N . GLU A 1 96 ? -7.938 5.371 -28.617 1.00 44.81 96 GLU A N 1
ATOM 734 C CA . GLU A 1 96 ? -8.815 5.493 -27.460 1.00 44.81 96 GLU A CA 1
ATOM 735 C C . GLU A 1 96 ? -7.905 5.942 -26.325 1.00 44.81 96 GLU A C 1
ATOM 737 O O . GLU A 1 96 ? -6.933 5.255 -25.980 1.00 44.81 96 GLU A O 1
ATOM 742 N N . ALA A 1 97 ? -8.118 7.177 -25.872 1.00 54.34 97 ALA A N 1
ATOM 743 C CA . ALA A 1 97 ? -7.262 7.829 -24.906 1.00 54.34 97 ALA A CA 1
ATOM 744 C C . ALA A 1 97 ? -7.101 6.870 -23.728 1.00 54.34 97 ALA A C 1
ATOM 746 O O . ALA A 1 97 ? -8.067 6.621 -23.004 1.00 54.34 97 ALA A O 1
ATOM 747 N N . ARG A 1 98 ? -5.902 6.275 -23.583 1.00 59.56 98 ARG A N 1
ATOM 748 C CA . ARG A 1 98 ? -5.627 5.351 -22.478 1.00 59.56 98 ARG A CA 1
ATOM 749 C C . ARG A 1 98 ? -6.104 6.047 -21.210 1.00 59.56 98 ARG A C 1
ATOM 751 O O . ARG A 1 98 ? -5.770 7.229 -21.045 1.00 59.56 98 ARG A O 1
ATOM 758 N N . PRO A 1 99 ? -6.907 5.374 -20.367 1.00 63.47 99 PRO A N 1
ATOM 759 C CA . PRO A 1 99 ? -7.452 6.010 -19.185 1.00 63.47 99 PRO A CA 1
ATOM 760 C C . PRO A 1 99 ? -6.298 6.654 -18.411 1.00 63.47 99 PRO A C 1
ATOM 762 O O . PRO A 1 99 ? -5.211 6.065 -18.344 1.00 63.47 99 PRO A O 1
ATOM 765 N N . PRO A 1 100 ? -6.485 7.885 -17.902 1.00 66.88 100 PRO A N 1
ATOM 766 C CA . PRO A 1 100 ? -5.421 8.586 -17.207 1.00 66.88 100 PRO A CA 1
ATOM 767 C C . PRO A 1 100 ? -4.879 7.693 -16.085 1.00 66.88 100 PRO A C 1
ATOM 769 O O . PRO A 1 100 ? -5.660 6.962 -15.463 1.00 66.88 100 PRO A O 1
ATOM 772 N N . PRO A 1 101 ? -3.558 7.725 -15.834 1.00 74.25 101 PRO A N 1
ATOM 773 C CA . PRO A 1 101 ? -2.950 6.869 -14.833 1.00 74.25 101 PRO A CA 1
ATOM 774 C C . PRO A 1 101 ? -3.658 7.061 -13.486 1.00 74.25 101 PRO A C 1
ATOM 776 O O . PRO A 1 101 ? -3.995 8.198 -13.127 1.00 74.25 101 PRO A O 1
ATOM 779 N N . PRO A 1 102 ? -3.884 5.975 -12.731 1.00 77.94 102 PRO A N 1
ATOM 780 C CA . PRO A 1 102 ? -4.496 6.076 -11.421 1.00 77.94 102 PRO A CA 1
ATOM 781 C C . PRO A 1 102 ? -3.691 7.019 -10.522 1.00 77.94 102 PRO A C 1
ATOM 783 O O . PRO A 1 102 ? -2.461 6.944 -10.460 1.00 77.94 102 PRO A O 1
ATOM 786 N N . VAL A 1 103 ? -4.380 7.914 -9.809 1.00 78.31 103 VAL A N 1
ATOM 787 C CA . VAL A 1 103 ? -3.730 8.862 -8.894 1.00 78.31 103 VAL A CA 1
ATOM 788 C C . VAL A 1 103 ? -2.955 8.081 -7.828 1.00 78.31 103 VAL A C 1
ATOM 790 O O . VAL A 1 103 ? -3.507 7.209 -7.161 1.00 78.31 103 VAL A O 1
ATOM 793 N N . GLY A 1 104 ? -1.654 8.362 -7.694 1.00 84.81 104 GLY A N 1
ATOM 794 C CA . GLY A 1 104 ? -0.766 7.629 -6.783 1.00 84.81 104 GLY A CA 1
ATOM 795 C C . GLY A 1 104 ? -0.615 6.139 -7.119 1.00 84.81 104 GLY A C 1
ATOM 796 O O . GLY A 1 104 ? -0.324 5.345 -6.226 1.00 84.81 104 GLY A O 1
ATOM 797 N N . ASN A 1 105 ? -0.861 5.756 -8.380 1.00 91.00 105 ASN A N 1
ATOM 798 C CA . ASN A 1 105 ? -0.828 4.384 -8.900 1.00 91.00 105 ASN A CA 1
ATOM 799 C C . ASN A 1 105 ? -1.765 3.401 -8.176 1.00 91.00 105 ASN A C 1
ATOM 801 O O . ASN A 1 105 ? -1.601 2.189 -8.311 1.00 91.00 105 ASN A O 1
ATOM 805 N N . GLY A 1 106 ? -2.723 3.905 -7.398 1.00 91.31 106 GLY A N 1
ATOM 806 C CA . GLY A 1 106 ? -3.675 3.107 -6.633 1.00 91.31 106 GLY A CA 1
ATOM 807 C C . GLY A 1 106 ? -5.119 3.395 -7.030 1.00 91.31 106 GLY A C 1
ATOM 808 O O . GLY A 1 106 ? -5.412 3.702 -8.181 1.00 91.31 106 GLY A O 1
ATOM 809 N N . GLY A 1 107 ? -6.052 3.269 -6.096 1.00 91.31 107 GLY A N 1
ATOM 810 C CA . GLY A 1 107 ? -7.476 3.364 -6.397 1.00 91.31 107 GLY A CA 1
ATOM 811 C C . GLY A 1 107 ? -8.280 4.016 -5.285 1.00 91.31 107 GLY A C 1
ATOM 812 O O . GLY A 1 107 ? -7.821 4.182 -4.156 1.00 91.31 107 GLY A O 1
ATOM 813 N N . THR A 1 108 ? -9.520 4.358 -5.611 1.00 92.56 108 THR A N 1
ATOM 814 C CA . THR A 1 108 ? -10.492 4.880 -4.651 1.00 92.56 108 THR A CA 1
ATOM 815 C C . THR A 1 108 ? -11.717 3.985 -4.654 1.00 92.56 108 THR A C 1
ATOM 817 O O . THR A 1 108 ? -12.243 3.644 -5.710 1.00 92.56 108 THR A O 1
ATOM 820 N N . THR A 1 109 ? -12.158 3.613 -3.459 1.00 90.38 109 THR A N 1
ATOM 821 C CA . THR A 1 109 ? -13.405 2.890 -3.203 1.00 90.38 109 THR A CA 1
ATOM 822 C C . THR A 1 109 ? -14.312 3.750 -2.325 1.00 90.38 109 THR A C 1
ATOM 824 O O . THR A 1 109 ? -13.882 4.774 -1.793 1.00 90.38 109 THR A O 1
ATOM 827 N N . ASP A 1 110 ? -15.544 3.304 -2.091 1.00 89.06 110 ASP A N 1
ATOM 828 C CA . ASP A 1 110 ? -16.462 3.979 -1.162 1.00 89.06 110 ASP A CA 1
ATOM 829 C C . ASP A 1 110 ? -15.952 3.988 0.291 1.00 89.06 110 ASP A C 1
ATOM 831 O O . ASP A 1 110 ? -16.384 4.802 1.106 1.00 89.06 110 ASP A O 1
ATOM 835 N N . LYS A 1 111 ? -15.049 3.061 0.637 1.00 89.62 111 LYS A N 1
ATOM 836 C CA . LYS A 1 111 ? -14.580 2.840 2.012 1.00 89.62 111 LYS A CA 1
ATOM 837 C C . LYS A 1 111 ? -13.216 3.459 2.284 1.00 89.62 111 LYS A C 1
ATOM 839 O O . LYS A 1 111 ? -12.938 3.834 3.419 1.00 89.62 111 LYS A O 1
ATOM 844 N N . TYR A 1 112 ? -12.347 3.497 1.282 1.00 93.88 112 TYR A N 1
ATOM 845 C CA . TYR A 1 112 ? -10.958 3.912 1.432 1.00 93.88 112 TYR A CA 1
ATOM 846 C C . TYR A 1 112 ? -10.345 4.301 0.086 1.00 93.88 112 TYR A C 1
ATOM 848 O O . TYR A 1 112 ? -10.771 3.842 -0.977 1.00 93.88 112 TYR A O 1
ATOM 856 N N . THR A 1 113 ? -9.285 5.092 0.154 1.00 94.81 113 THR A N 1
ATOM 857 C CA . THR A 1 113 ? -8.386 5.379 -0.967 1.00 94.81 113 THR A CA 1
ATOM 858 C C . THR A 1 113 ? -7.058 4.699 -0.701 1.00 94.81 113 THR A C 1
ATOM 860 O O . THR A 1 113 ? -6.685 4.505 0.451 1.00 94.81 113 THR A O 1
ATOM 863 N N . TRP A 1 114 ? -6.332 4.311 -1.735 1.00 95.94 114 TRP A N 1
ATOM 864 C CA . TRP A 1 114 ? -5.011 3.731 -1.576 1.00 95.94 114 TRP A CA 1
ATOM 865 C C . TRP A 1 114 ? -4.081 4.178 -2.690 1.00 95.94 114 TRP A C 1
ATOM 867 O O . TRP A 1 114 ? -4.515 4.491 -3.796 1.00 95.94 114 TRP A O 1
ATOM 877 N N . THR A 1 115 ? -2.796 4.196 -2.380 1.00 95.06 115 THR A N 1
ATOM 878 C CA . THR A 1 115 ? -1.700 4.498 -3.296 1.00 95.06 115 THR A CA 1
ATOM 879 C C . THR A 1 115 ? -0.640 3.415 -3.165 1.00 95.06 115 THR A C 1
ATOM 881 O O . THR A 1 115 ? -0.622 2.654 -2.193 1.00 95.06 115 THR A O 1
ATOM 884 N N . GLN A 1 116 ? 0.236 3.296 -4.155 1.00 94.00 116 GLN A N 1
ATOM 885 C CA . GLN A 1 116 ? 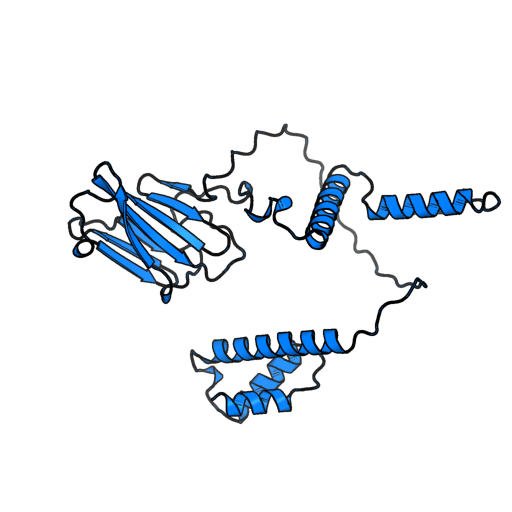1.302 2.303 -4.110 1.00 94.00 116 GLN A CA 1
ATOM 886 C C . GLN A 1 116 ? 2.541 2.744 -4.875 1.00 94.00 116 GLN A C 1
ATOM 888 O O . GLN A 1 116 ? 2.484 3.508 -5.840 1.00 94.00 116 GLN A O 1
ATOM 893 N N . THR A 1 117 ? 3.656 2.145 -4.487 1.00 90.38 117 THR A N 1
ATOM 894 C CA . THR A 1 117 ? 4.866 2.054 -5.300 1.00 90.38 117 THR A CA 1
ATOM 895 C C . THR A 1 117 ? 5.126 0.578 -5.621 1.00 90.38 117 THR A C 1
ATOM 897 O O . THR A 1 117 ? 4.313 -0.304 -5.319 1.00 90.38 117 THR A O 1
ATOM 900 N N . LEU A 1 118 ? 6.272 0.269 -6.227 1.00 89.00 118 LEU A N 1
ATOM 901 C CA . LEU A 1 118 ? 6.703 -1.118 -6.384 1.00 89.00 118 LEU A CA 1
ATOM 902 C C . LEU A 1 118 ? 6.992 -1.801 -5.040 1.00 89.00 118 LEU A C 1
ATOM 904 O O . LEU A 1 118 ? 6.768 -3.002 -4.933 1.00 89.00 118 LEU A O 1
ATOM 908 N N . SER A 1 119 ? 7.437 -1.062 -4.020 1.00 89.50 119 SER A N 1
ATOM 909 C CA . SER A 1 119 ? 7.868 -1.620 -2.733 1.00 89.50 119 SER A CA 1
ATOM 910 C C . SER A 1 119 ? 6.767 -1.685 -1.677 1.00 89.50 119 SER A C 1
ATOM 912 O O . SER A 1 119 ? 6.869 -2.484 -0.749 1.00 89.50 119 SER A O 1
ATOM 914 N N . GLU A 1 120 ? 5.719 -0.873 -1.788 1.00 93.94 120 GLU A N 1
ATOM 915 C CA . GLU A 1 120 ? 4.750 -0.687 -0.704 1.00 93.94 120 GLU A CA 1
ATOM 916 C C . GLU A 1 120 ? 3.367 -0.255 -1.191 1.00 93.94 120 GLU A C 1
ATOM 918 O O . GLU A 1 120 ? 3.177 0.158 -2.339 1.00 93.94 120 GLU A O 1
ATOM 923 N N . VAL A 1 121 ? 2.402 -0.350 -0.281 1.00 96.75 121 VAL A N 1
ATOM 924 C CA . VAL A 1 121 ? 1.032 0.129 -0.439 1.00 96.75 121 VAL A CA 1
ATOM 925 C C . VAL A 1 121 ? 0.647 0.963 0.777 1.00 96.75 121 VAL A C 1
ATOM 927 O O . VAL A 1 121 ? 0.885 0.553 1.913 1.00 96.75 121 VAL A O 1
ATOM 930 N N . THR A 1 122 ? 0.009 2.106 0.540 1.00 97.06 122 THR A N 1
ATOM 931 C CA . THR A 1 122 ? -0.567 2.954 1.587 1.00 97.06 122 THR A CA 1
ATOM 932 C C . THR A 1 122 ? -2.079 3.013 1.419 1.00 97.06 122 THR A C 1
ATOM 934 O O . THR A 1 122 ? -2.572 3.370 0.354 1.00 97.06 122 THR A O 1
ATOM 937 N N . ILE A 1 123 ? -2.827 2.670 2.466 1.00 97.19 123 ILE A N 1
ATOM 938 C CA . ILE A 1 123 ? -4.295 2.677 2.493 1.00 97.19 123 ILE A CA 1
ATOM 939 C C . ILE A 1 123 ? -4.757 3.791 3.429 1.00 97.19 123 ILE A C 1
ATOM 941 O O . ILE A 1 123 ? -4.357 3.842 4.585 1.00 97.19 123 ILE A O 1
ATOM 945 N N . MET A 1 124 ? -5.639 4.655 2.952 1.00 96.38 124 MET A N 1
ATOM 946 C CA . MET A 1 124 ? -6.232 5.771 3.676 1.00 96.38 124 MET A CA 1
ATOM 947 C C . MET A 1 124 ? -7.727 5.529 3.862 1.00 96.38 124 MET A C 1
ATOM 949 O O . MET A 1 124 ? -8.511 5.599 2.914 1.00 96.38 124 MET A O 1
ATOM 953 N N . VAL A 1 125 ? -8.130 5.265 5.099 1.00 95.75 125 VAL A N 1
ATOM 954 C CA . VAL A 1 125 ? -9.511 4.948 5.465 1.00 95.75 125 VAL A CA 1
ATOM 955 C C . VAL A 1 125 ? -10.092 6.100 6.289 1.00 95.75 125 VAL A C 1
ATOM 957 O O . VAL A 1 125 ? -9.629 6.332 7.409 1.00 95.75 125 VAL A O 1
ATOM 960 N N . PRO A 1 126 ? -11.097 6.844 5.797 1.00 94.19 126 PRO A N 1
ATOM 961 C CA . PRO A 1 126 ? -11.793 7.837 6.608 1.00 94.19 126 PRO A CA 1
ATOM 962 C C . PRO A 1 126 ? -12.457 7.174 7.822 1.00 94.19 126 PRO A C 1
ATOM 964 O O . PRO A 1 126 ? -13.152 6.167 7.684 1.00 94.19 126 PRO A O 1
ATOM 967 N N . ILE A 1 127 ? -12.264 7.736 9.016 1.00 93.88 127 ILE A N 1
ATOM 968 C CA . ILE A 1 127 ? -12.853 7.219 10.260 1.00 93.88 127 ILE A CA 1
ATOM 969 C C . ILE A 1 127 ? -13.630 8.315 11.005 1.00 93.88 127 ILE A C 1
ATOM 971 O O . ILE A 1 127 ? -13.352 9.505 10.830 1.00 93.88 127 ILE A O 1
ATOM 975 N N . PRO A 1 128 ? -14.604 7.955 11.864 1.00 91.62 128 PRO A N 1
ATOM 976 C CA . PRO A 1 128 ? -15.346 8.934 12.654 1.00 91.62 128 PRO A CA 1
ATOM 977 C C . PRO A 1 128 ? -14.424 9.821 13.503 1.00 91.62 128 PRO A C 1
ATOM 979 O O . PRO A 1 128 ? -13.457 9.342 14.092 1.00 91.62 128 PRO A O 1
ATOM 982 N N . ALA A 1 129 ? -14.756 11.107 13.651 1.00 90.12 129 ALA A N 1
ATOM 983 C CA . ALA A 1 129 ? -13.959 12.048 14.451 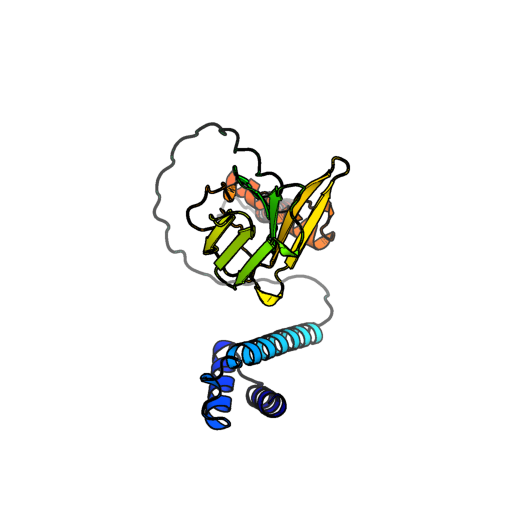1.00 90.12 129 ALA A CA 1
ATOM 984 C C . ALA A 1 129 ? -13.850 11.643 15.938 1.00 90.12 129 ALA A C 1
ATOM 986 O O . ALA A 1 129 ? -12.880 11.982 16.619 1.00 90.12 129 ALA A O 1
ATOM 987 N N . THR A 1 130 ? -14.813 10.871 16.444 1.00 89.25 130 THR A N 1
ATOM 988 C CA . THR A 1 130 ? -14.813 10.303 17.801 1.00 89.25 130 THR A CA 1
ATOM 989 C C . THR A 1 130 ? -13.857 9.121 17.962 1.00 89.25 130 THR A C 1
ATOM 991 O O . THR A 1 130 ? -13.497 8.788 19.091 1.00 89.25 130 THR A O 1
ATOM 994 N N . ALA A 1 131 ? -13.405 8.506 16.864 1.00 90.38 131 ALA A N 1
ATOM 995 C CA . ALA A 1 131 ? -12.534 7.344 16.911 1.00 90.38 131 ALA A CA 1
ATOM 996 C C . ALA A 1 131 ? -11.188 7.694 17.561 1.00 90.38 131 ALA A C 1
ATOM 998 O O . ALA A 1 131 ? -10.560 8.728 17.293 1.00 90.38 131 ALA A O 1
ATOM 999 N N . THR A 1 132 ? -10.741 6.805 18.438 1.00 92.19 132 THR A N 1
ATOM 1000 C CA . THR A 1 132 ? -9.440 6.868 19.113 1.00 92.19 132 THR A CA 1
ATOM 1001 C C . THR A 1 132 ? -8.652 5.603 18.808 1.00 92.19 132 THR A C 1
ATOM 1003 O O . THR A 1 132 ? -9.234 4.589 18.424 1.00 92.19 132 THR A O 1
ATOM 1006 N N . SER A 1 133 ? -7.341 5.598 19.046 1.00 91.50 133 SER A N 1
ATOM 1007 C CA . SER A 1 133 ? -6.506 4.411 18.807 1.00 91.50 133 SER A CA 1
ATOM 1008 C C . SER A 1 133 ? -7.017 3.158 19.531 1.00 91.50 133 SER A C 1
ATOM 1010 O O . SER A 1 133 ? -6.908 2.062 19.000 1.00 91.50 133 SER A O 1
ATOM 1012 N N . LYS A 1 134 ? -7.655 3.309 20.703 1.00 93.31 134 LYS A N 1
ATOM 1013 C CA . LYS A 1 134 ? -8.254 2.194 21.463 1.00 93.31 134 LYS A CA 1
ATOM 1014 C C . LYS A 1 134 ? -9.490 1.589 20.791 1.00 93.31 134 LYS A C 1
ATOM 1016 O O . LYS A 1 134 ? -9.815 0.433 21.041 1.00 93.31 134 LYS A O 1
ATOM 1021 N N . SER A 1 135 ? -10.185 2.373 19.968 1.00 92.38 135 SER A N 1
ATOM 1022 C CA . SER A 1 135 ? -11.353 1.914 19.212 1.00 92.38 135 SER A CA 1
ATOM 1023 C C . SER A 1 135 ? -10.977 1.178 17.924 1.00 92.38 135 SER A C 1
ATOM 1025 O O . SER A 1 135 ? -11.846 0.577 17.307 1.00 92.38 135 SER A O 1
ATOM 1027 N N . ILE A 1 136 ? -9.704 1.190 17.514 1.00 94.69 136 ILE A N 1
ATOM 1028 C CA . ILE A 1 136 ? -9.255 0.560 16.271 1.00 94.69 136 ILE A CA 1
ATOM 1029 C C . ILE A 1 136 ? -8.690 -0.825 16.569 1.00 94.69 136 ILE A C 1
ATOM 1031 O O . ILE A 1 136 ? -7.751 -0.983 17.347 1.00 94.69 136 ILE A O 1
ATOM 1035 N N . ARG A 1 137 ? -9.244 -1.842 15.909 1.00 95.25 137 ARG A N 1
ATOM 1036 C CA . ARG A 1 137 ? -8.693 -3.198 15.870 1.00 95.25 137 ARG A CA 1
ATOM 1037 C C . ARG A 1 137 ? -8.177 -3.461 14.463 1.00 95.25 137 ARG A C 1
ATOM 1039 O O . ARG A 1 137 ? -8.946 -3.843 13.585 1.00 95.25 137 ARG A O 1
ATOM 1046 N N . CYS A 1 138 ? -6.884 -3.227 14.261 1.00 95.56 138 CYS A N 1
ATOM 1047 C CA . CYS A 1 138 ? -6.191 -3.499 13.006 1.00 95.56 138 CYS A CA 1
ATOM 1048 C C . CYS A 1 138 ? -5.312 -4.744 13.178 1.00 95.56 138 CYS A C 1
ATOM 1050 O O . CYS A 1 138 ? -4.386 -4.749 13.988 1.00 95.56 138 CYS A O 1
ATOM 1052 N N . GLN A 1 139 ? -5.640 -5.812 12.458 1.00 95.88 139 GLN A N 1
ATOM 1053 C CA . GLN A 1 139 ? -4.885 -7.059 12.419 1.00 95.88 139 GLN A CA 1
ATOM 1054 C C . GLN A 1 139 ? -4.351 -7.249 11.007 1.00 95.88 139 GLN A C 1
ATOM 1056 O O . GLN A 1 139 ? -5.127 -7.373 10.060 1.00 95.88 139 GLN A O 1
ATOM 1061 N N . ILE A 1 140 ? -3.031 -7.281 10.874 1.00 96.94 140 ILE A N 1
ATOM 1062 C CA . ILE A 1 140 ? -2.345 -7.454 9.597 1.00 96.94 140 ILE A CA 1
ATOM 1063 C C . ILE A 1 140 ? -1.500 -8.719 9.711 1.00 96.94 140 ILE A C 1
ATOM 1065 O O . ILE A 1 140 ? -0.730 -8.892 10.651 1.00 96.94 140 ILE A O 1
ATOM 1069 N N . SER A 1 141 ? -1.687 -9.628 8.766 1.00 96.12 141 SER A N 1
ATOM 1070 C CA . SER A 1 141 ? -0.875 -10.829 8.591 1.00 96.12 141 SER A CA 1
ATOM 1071 C C . SER A 1 141 ? -0.225 -10.789 7.212 1.00 96.12 141 SER A C 1
ATOM 1073 O O . SER A 1 141 ? -0.582 -9.962 6.381 1.00 96.12 141 SER A O 1
ATOM 1075 N N . ALA A 1 142 ? 0.698 -11.707 6.925 1.00 95.44 142 ALA A N 1
ATOM 1076 C CA . ALA A 1 142 ? 1.397 -11.706 5.641 1.00 95.44 142 ALA A CA 1
ATOM 1077 C C . ALA A 1 142 ? 0.471 -11.861 4.417 1.00 95.44 142 ALA A C 1
ATOM 1079 O O . ALA A 1 142 ? 0.873 -11.488 3.322 1.00 95.44 142 ALA A O 1
ATOM 1080 N N . THR A 1 143 ? -0.728 -12.429 4.575 1.00 96.56 143 THR A N 1
ATOM 1081 C CA . THR A 1 143 ? -1.655 -12.715 3.462 1.00 96.56 143 THR A CA 1
ATOM 1082 C C . THR A 1 143 ? -3.036 -12.102 3.640 1.00 96.56 143 THR A C 1
ATOM 1084 O O . THR A 1 143 ? -3.806 -12.105 2.694 1.00 96.56 143 THR A O 1
ATOM 1087 N N . ARG A 1 144 ? -3.377 -11.602 4.830 1.00 96.69 144 ARG A N 1
ATOM 1088 C CA . ARG A 1 144 ? -4.731 -11.158 5.183 1.00 96.69 144 ARG A CA 1
ATOM 1089 C C . ARG A 1 144 ? -4.689 -9.910 6.041 1.00 96.69 144 ARG A C 1
ATOM 1091 O O . ARG A 1 144 ? -3.824 -9.821 6.917 1.00 96.69 144 ARG A O 1
ATOM 1098 N N . MET A 1 145 ? -5.698 -9.055 5.920 1.00 96.31 145 MET A N 1
ATOM 1099 C CA . MET A 1 145 ? -5.973 -8.031 6.925 1.00 96.31 145 MET A CA 1
ATOM 1100 C C . MET A 1 145 ? -7.410 -8.058 7.418 1.00 96.31 145 MET A C 1
ATOM 1102 O O . MET A 1 145 ? -8.337 -8.470 6.718 1.00 96.31 145 MET A O 1
ATOM 1106 N N . LYS A 1 146 ? -7.573 -7.553 8.636 1.00 95.81 146 LYS A N 1
ATOM 1107 C CA . LYS A 1 146 ? -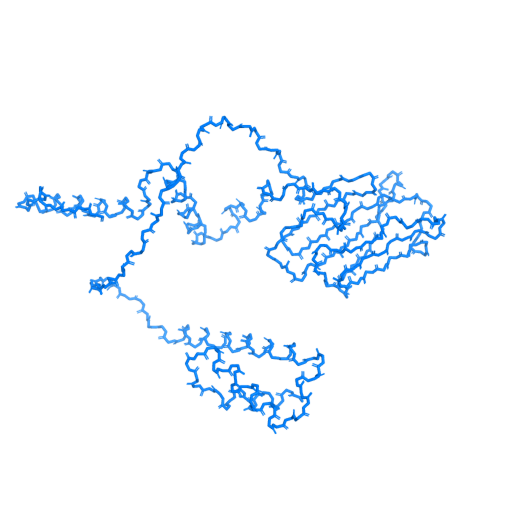8.859 -7.243 9.234 1.00 95.81 146 LYS A CA 1
ATOM 1108 C C . LYS A 1 146 ? -8.772 -5.917 9.974 1.00 95.81 146 LYS A C 1
ATOM 1110 O O . LYS A 1 146 ? -7.993 -5.770 10.913 1.00 95.81 146 LYS A O 1
ATOM 1115 N N . LEU A 1 147 ? -9.606 -4.972 9.572 1.00 95.88 147 LEU A N 1
ATOM 1116 C CA . LEU A 1 147 ? -9.789 -3.678 10.206 1.00 95.88 147 LEU A CA 1
ATOM 1117 C C . LEU A 1 147 ? -11.221 -3.578 10.724 1.00 95.88 147 LEU A C 1
ATOM 1119 O O . LEU A 1 147 ? -12.175 -3.650 9.951 1.00 95.88 147 LEU A O 1
ATOM 1123 N N . ALA A 1 148 ? -11.380 -3.364 12.024 1.00 94.75 148 ALA A N 1
ATOM 1124 C CA . ALA A 1 148 ? -12.676 -3.121 12.646 1.00 94.75 148 ALA A CA 1
ATOM 1125 C C . ALA A 1 148 ? -12.606 -1.943 13.622 1.00 94.75 148 ALA A C 1
ATOM 1127 O O . ALA A 1 148 ? -11.597 -1.740 14.302 1.00 94.75 148 ALA A O 1
ATOM 1128 N N . LEU A 1 149 ? -13.705 -1.195 13.713 1.00 92.31 149 LEU A N 1
ATOM 1129 C CA . LEU A 1 149 ? -13.926 -0.203 14.762 1.00 92.31 149 LEU A CA 1
ATOM 1130 C C . LEU A 1 149 ? -14.705 -0.859 15.905 1.00 92.31 149 LEU A C 1
ATOM 1132 O O . LEU A 1 149 ? -15.604 -1.655 15.655 1.00 92.31 149 LEU A O 1
ATOM 1136 N N . ALA A 1 150 ? -14.371 -0.532 17.151 1.00 88.19 150 ALA A N 1
ATOM 1137 C CA . ALA A 1 150 ? -14.984 -1.123 18.342 1.00 88.19 150 ALA A CA 1
ATOM 1138 C C . ALA A 1 150 ? -16.506 -0.913 18.395 1.00 88.19 150 ALA A C 1
ATOM 1140 O O . ALA A 1 150 ? -17.223 -1.796 18.859 1.00 88.19 150 ALA A O 1
ATOM 1141 N N . ASP A 1 151 ? -16.973 0.218 17.868 1.00 81.75 151 ASP A N 1
ATOM 1142 C CA . ASP A 1 151 ? -18.379 0.627 17.887 1.00 81.75 151 ASP A CA 1
ATOM 1143 C C . ASP A 1 151 ? -19.156 0.152 16.643 1.00 81.75 151 ASP A C 1
ATOM 1145 O O . ASP A 1 151 ? -20.343 0.439 16.505 1.00 81.75 151 ASP A O 1
ATOM 1149 N N . SER A 1 152 ? -18.498 -0.570 15.724 1.00 82.94 152 SER A N 1
ATOM 1150 C CA . SER A 1 152 ? -19.105 -1.098 14.499 1.00 82.94 152 SER A CA 1
ATOM 1151 C C . SER A 1 152 ? -19.162 -2.629 14.535 1.00 82.94 152 SER A C 1
ATOM 1153 O O . SER A 1 152 ? -18.121 -3.273 14.686 1.00 82.94 152 SER A O 1
ATOM 1155 N N . PRO A 1 153 ? -20.342 -3.248 14.337 1.00 80.62 153 PRO A N 1
ATOM 1156 C CA . PRO A 1 153 ? -20.464 -4.704 14.291 1.00 80.62 153 PRO A CA 1
ATOM 1157 C C . PRO A 1 153 ? -19.832 -5.303 13.026 1.00 80.62 153 PRO A C 1
ATOM 1159 O O . PRO A 1 153 ? -19.390 -6.451 13.037 1.00 80.62 153 PRO A O 1
ATOM 1162 N N . THR A 1 154 ? -19.766 -4.535 11.936 1.00 87.38 154 THR A N 1
ATOM 1163 C CA . THR A 1 154 ? -19.162 -4.959 10.671 1.00 87.38 154 THR A CA 1
ATOM 1164 C C . THR A 1 154 ? -17.717 -4.472 10.563 1.00 87.38 154 THR A C 1
ATOM 1166 O O . THR A 1 154 ? -17.464 -3.284 10.811 1.00 87.38 154 THR A O 1
ATOM 1169 N N . PRO A 1 155 ? -16.765 -5.344 10.173 1.00 91.31 155 PRO A N 1
ATOM 1170 C CA . PRO A 1 155 ? -15.405 -4.916 9.886 1.00 91.31 155 PRO A CA 1
ATOM 1171 C C . PRO A 1 155 ? -15.400 -3.989 8.668 1.00 91.31 155 PRO A C 1
ATOM 1173 O O . PRO A 1 155 ? -16.132 -4.199 7.702 1.00 91.31 155 PRO A O 1
ATOM 1176 N N . LEU A 1 156 ? -14.570 -2.954 8.734 1.00 91.44 156 LEU A N 1
ATOM 1177 C CA . LEU A 1 156 ? -14.417 -1.968 7.672 1.00 91.44 156 LEU A CA 1
ATOM 1178 C C . LEU A 1 156 ? -13.672 -2.584 6.480 1.00 91.44 156 LEU A C 1
ATOM 1180 O O . LEU A 1 156 ? -14.076 -2.394 5.335 1.00 91.44 156 LEU A O 1
ATOM 1184 N N . LEU A 1 157 ? -12.649 -3.394 6.780 1.00 93.62 157 LEU A N 1
ATOM 1185 C CA . LEU A 1 157 ? -11.915 -4.232 5.832 1.00 93.62 157 LEU A CA 1
ATOM 1186 C C . LEU A 1 157 ? -11.737 -5.629 6.423 1.00 93.62 157 LEU A C 1
ATOM 1188 O O . LEU A 1 157 ? -11.355 -5.763 7.584 1.00 93.62 157 LEU A O 1
ATOM 1192 N N . ASP A 1 158 ? -12.011 -6.672 5.649 1.00 95.12 158 ASP A N 1
ATOM 1193 C CA . ASP A 1 158 ? -11.766 -8.062 6.045 1.00 95.12 158 ASP A CA 1
ATOM 1194 C C . ASP A 1 158 ? -11.588 -8.902 4.779 1.00 95.12 158 ASP A C 1
ATOM 1196 O O . ASP A 1 158 ? -12.556 -9.172 4.070 1.00 95.12 158 ASP A O 1
ATOM 1200 N N . GLY A 1 159 ? -10.349 -9.277 4.460 1.00 95.25 159 GLY A N 1
ATOM 1201 C CA . GLY A 1 159 ? -10.052 -9.939 3.192 1.00 95.25 159 GLY A CA 1
ATOM 1202 C C . GLY A 1 159 ? -8.600 -10.376 3.050 1.00 95.25 159 GLY A C 1
ATOM 1203 O O . GLY A 1 159 ? -7.745 -10.020 3.866 1.00 95.25 159 GLY A O 1
ATOM 1204 N N . GLN A 1 160 ? -8.347 -11.191 2.028 1.00 97.12 160 GLN A N 1
ATOM 1205 C CA . GLN A 1 160 ? -7.005 -11.630 1.647 1.00 97.12 160 GLN A CA 1
ATOM 1206 C C . GLN A 1 160 ? -6.352 -10.585 0.745 1.00 97.12 160 GLN A C 1
ATOM 1208 O O . GLN A 1 160 ? -7.022 -9.987 -0.093 1.00 97.12 160 GLN A O 1
ATOM 1213 N N . PHE A 1 161 ? -5.053 -10.381 0.914 1.00 97.00 161 PHE A N 1
ATOM 1214 C CA . PHE A 1 161 ? -4.237 -9.602 -0.004 1.00 97.00 161 PHE A CA 1
ATOM 1215 C C . PHE A 1 161 ? -3.983 -10.395 -1.293 1.00 97.00 161 PHE A C 1
ATOM 1217 O O . PHE A 1 161 ? -3.759 -11.604 -1.207 1.00 97.00 161 PHE A O 1
ATOM 1224 N N . PRO A 1 162 ? -3.905 -9.737 -2.464 1.00 93.88 162 PRO A N 1
ATOM 1225 C CA . PRO A 1 162 ? -3.570 -10.408 -3.722 1.00 93.88 162 PRO A CA 1
ATOM 1226 C C . PRO A 1 162 ? -2.132 -10.947 -3.736 1.00 93.88 162 PRO A C 1
ATOM 1228 O O . PRO A 1 162 ? -1.816 -11.885 -4.465 1.00 93.88 162 PRO A O 1
ATOM 1231 N N . GLN A 1 163 ? -1.234 -10.346 -2.947 1.00 94.88 163 GLN A N 1
ATOM 1232 C CA . GLN A 1 163 ? 0.140 -10.806 -2.757 1.00 94.88 163 GLN A CA 1
ATOM 1233 C C . GLN A 1 163 ? 0.591 -10.608 -1.309 1.00 94.88 163 GLN A C 1
ATOM 1235 O O . GLN A 1 163 ? -0.033 -9.898 -0.523 1.00 94.88 163 GLN A O 1
ATOM 1240 N N . ARG A 1 164 ? 1.711 -11.240 -0.943 1.00 96.19 164 ARG A N 1
ATOM 1241 C CA . ARG A 1 164 ? 2.218 -11.195 0.430 1.00 96.19 164 ARG A CA 1
ATOM 1242 C C . ARG A 1 164 ? 2.795 -9.831 0.806 1.00 96.19 164 ARG A C 1
ATOM 1244 O O . ARG A 1 164 ? 3.564 -9.241 0.044 1.00 96.19 164 ARG A O 1
ATOM 1251 N N . VAL A 1 165 ? 2.516 -9.417 2.039 1.00 96.75 165 VAL A N 1
ATOM 1252 C CA . VAL A 1 165 ? 3.112 -8.246 2.701 1.00 96.75 165 VAL A CA 1
ATOM 1253 C C . VAL A 1 165 ? 4.063 -8.670 3.818 1.00 96.75 165 VAL A C 1
ATOM 1255 O O . VAL A 1 165 ? 3.981 -9.789 4.341 1.00 96.75 165 VAL A O 1
ATOM 1258 N N . VAL A 1 166 ? 4.967 -7.773 4.205 1.00 95.38 166 VAL A N 1
ATOM 1259 C CA . VAL A 1 166 ? 5.794 -7.929 5.404 1.00 95.38 166 VAL A CA 1
ATOM 1260 C C . VAL A 1 166 ? 4.956 -7.490 6.605 1.00 95.38 166 VAL A C 1
ATOM 1262 O O . VAL A 1 166 ? 4.942 -6.325 6.991 1.00 95.38 166 VAL A O 1
ATOM 1265 N N . GLY A 1 167 ? 4.183 -8.426 7.164 1.00 93.31 167 GLY A N 1
ATOM 1266 C CA . GLY A 1 167 ? 3.216 -8.125 8.228 1.00 93.31 167 GLY A CA 1
ATOM 1267 C C . GLY A 1 167 ? 3.839 -7.523 9.495 1.00 93.31 167 GLY A C 1
ATOM 1268 O O . GLY A 1 167 ? 3.203 -6.698 10.136 1.00 93.31 167 GLY A O 1
ATOM 1269 N N . GLU A 1 168 ? 5.079 -7.896 9.829 1.00 93.56 168 GLU A N 1
ATOM 1270 C CA . GLU A 1 168 ? 5.810 -7.362 10.994 1.00 93.56 168 GLU A CA 1
ATOM 1271 C C . GLU A 1 168 ? 6.233 -5.895 10.814 1.00 93.56 168 GLU A C 1
ATOM 1273 O O . GLU A 1 168 ? 6.259 -5.149 11.790 1.00 93.56 168 GLU A O 1
ATOM 1278 N N . ASP A 1 169 ? 6.478 -5.472 9.571 1.00 93.56 169 ASP A N 1
ATOM 1279 C CA . ASP A 1 169 ? 6.888 -4.104 9.217 1.00 93.56 169 ASP A CA 1
ATOM 1280 C C . ASP A 1 169 ? 5.687 -3.227 8.814 1.00 93.56 169 ASP A C 1
ATOM 1282 O O . ASP A 1 169 ? 5.829 -2.050 8.478 1.00 93.56 169 ASP A O 1
ATOM 1286 N N . SER A 1 170 ? 4.481 -3.797 8.827 1.00 96.50 170 SER A N 1
ATOM 1287 C CA . SER A 1 170 ? 3.253 -3.075 8.514 1.00 96.50 170 SER A CA 1
ATOM 1288 C C . SER A 1 170 ? 2.831 -2.207 9.697 1.00 96.50 170 SER A C 1
ATOM 1290 O O . SER A 1 170 ? 2.780 -2.668 10.838 1.00 96.50 170 SER A O 1
ATOM 1292 N N . THR A 1 171 ? 2.480 -0.950 9.437 1.00 96.31 171 THR A N 1
ATOM 1293 C CA . THR A 1 171 ? 2.109 0.010 10.487 1.00 96.31 171 THR A CA 1
ATOM 1294 C C . THR A 1 171 ? 0.786 0.693 10.175 1.00 96.31 171 THR A C 1
ATOM 1296 O O . THR A 1 171 ? 0.280 0.633 9.056 1.00 96.31 171 THR A O 1
ATOM 1299 N N . TRP A 1 172 ? 0.182 1.322 11.180 1.00 97.31 172 TRP A N 1
ATOM 1300 C CA . TRP A 1 172 ? -0.981 2.177 10.981 1.00 97.31 172 TRP A CA 1
ATOM 1301 C C . TRP A 1 172 ? -0.926 3.393 11.902 1.00 97.31 172 TRP A C 1
ATOM 1303 O O . TRP A 1 172 ? -0.439 3.314 13.032 1.00 97.31 172 TRP A O 1
ATOM 1313 N N . THR A 1 173 ? -1.443 4.518 11.425 1.00 96.12 173 THR A N 1
ATOM 1314 C CA . THR A 1 173 ? -1.463 5.806 12.122 1.00 96.12 173 THR A CA 1
ATOM 1315 C C . THR A 1 173 ? -2.815 6.487 11.932 1.00 96.12 173 THR A C 1
ATOM 1317 O O . THR A 1 173 ? -3.512 6.261 10.948 1.00 96.12 173 THR A O 1
ATOM 1320 N N . ILE A 1 174 ? -3.221 7.315 12.896 1.00 96.31 174 ILE A N 1
ATOM 1321 C CA . ILE A 1 174 ? -4.407 8.167 12.754 1.00 96.31 174 ILE A CA 1
ATOM 1322 C C . ILE A 1 174 ? -3.925 9.588 12.509 1.00 96.31 174 ILE A C 1
ATOM 1324 O O . ILE A 1 174 ? -3.271 10.180 13.368 1.00 96.31 174 ILE A O 1
ATOM 1328 N N . GLU A 1 175 ? -4.305 10.146 11.373 1.00 93.62 175 GLU A N 1
ATOM 1329 C CA . GLU A 1 175 ? -4.066 11.536 11.024 1.00 93.62 175 GLU A CA 1
ATOM 1330 C C . GLU A 1 175 ? -5.343 12.339 11.251 1.00 93.62 175 GLU A C 1
ATOM 1332 O O . GLU A 1 175 ? -6.444 11.887 10.942 1.00 93.62 175 GLU A O 1
ATOM 1337 N N . THR A 1 176 ? -5.208 13.526 11.842 1.00 93.81 176 THR A N 1
ATOM 1338 C CA . THR A 1 176 ? -6.320 14.465 12.034 1.00 93.81 176 THR A CA 1
ATOM 1339 C C . THR A 1 176 ? -6.021 15.728 11.245 1.00 93.81 176 THR A C 1
ATOM 1341 O O . THR A 1 176 ? -4.980 16.352 11.456 1.00 93.81 176 THR A O 1
ATOM 1344 N N . ASP A 1 177 ? -6.914 16.100 10.333 1.00 91.44 177 ASP A N 1
ATOM 1345 C CA . ASP A 1 177 ? -6.768 17.321 9.549 1.00 91.44 177 ASP A CA 1
ATOM 1346 C C . ASP A 1 177 ? -7.155 18.577 10.358 1.00 91.44 177 ASP A C 1
ATOM 1348 O O . ASP A 1 177 ? -7.684 18.509 11.472 1.00 91.44 177 ASP A O 1
ATOM 1352 N N . ARG A 1 178 ? -6.911 19.764 9.787 1.00 90.19 178 ARG A N 1
ATOM 1353 C CA . ARG A 1 178 ? -7.258 21.049 10.428 1.00 90.19 178 ARG A CA 1
ATOM 1354 C C . ARG A 1 178 ? -8.765 21.247 10.630 1.00 90.19 178 ARG A C 1
ATOM 1356 O O . ARG A 1 178 ? -9.151 22.084 11.439 1.00 90.19 178 ARG A O 1
ATOM 1363 N N . ALA A 1 179 ? -9.600 20.514 9.897 1.00 90.31 179 ALA A N 1
ATOM 1364 C CA . ALA A 1 179 ? -11.054 20.543 10.009 1.00 90.31 179 ALA A CA 1
ATOM 1365 C C . ALA A 1 179 ? -11.589 19.507 11.021 1.00 90.31 179 ALA A C 1
ATOM 1367 O O . ALA A 1 179 ? -12.802 19.400 11.200 1.00 90.31 179 ALA A O 1
ATOM 1368 N N . GLY A 1 180 ? -10.707 18.754 11.690 1.00 89.00 180 GLY A N 1
ATOM 1369 C CA . GLY A 1 180 ? -11.062 17.725 12.664 1.00 89.00 180 GLY A CA 1
ATOM 1370 C C . GLY A 1 180 ? -11.496 16.390 12.050 1.00 89.00 180 GLY A C 1
ATOM 1371 O O . GLY A 1 180 ? -11.953 15.513 12.788 1.00 89.00 180 GLY A O 1
ATOM 1372 N N . LYS A 1 181 ? -11.363 16.199 10.731 1.00 93.12 181 LYS A N 1
ATOM 1373 C CA . LYS A 1 181 ? -11.587 14.896 10.094 1.00 93.12 181 LYS A CA 1
ATOM 1374 C C . LYS A 1 181 ? -10.411 13.982 10.396 1.00 93.12 181 LYS A C 1
ATOM 1376 O O . LYS A 1 181 ? -9.257 14.408 10.371 1.00 93.12 181 LYS A O 1
ATOM 1381 N N . LYS A 1 182 ? -10.719 12.718 10.674 1.00 95.06 182 LYS A N 1
ATOM 1382 C CA . LYS A 1 182 ? -9.725 11.693 10.976 1.00 95.06 182 LYS A CA 1
ATOM 1383 C C . LYS A 1 182 ? -9.621 10.691 9.838 1.00 95.06 182 LYS A C 1
ATOM 1385 O O . LYS A 1 182 ? -10.638 10.194 9.353 1.00 95.06 182 LYS A O 1
ATOM 1390 N N . THR A 1 183 ? -8.392 10.351 9.486 1.00 95.81 183 THR A N 1
ATOM 1391 C CA . THR A 1 183 ? -8.069 9.327 8.495 1.00 95.81 183 THR A CA 1
ATOM 1392 C C . THR A 1 183 ? -7.122 8.325 9.135 1.00 95.81 183 THR A C 1
ATOM 1394 O O . THR A 1 183 ? -6.130 8.704 9.753 1.00 95.81 183 THR A O 1
ATOM 1397 N N . LEU A 1 184 ? -7.449 7.043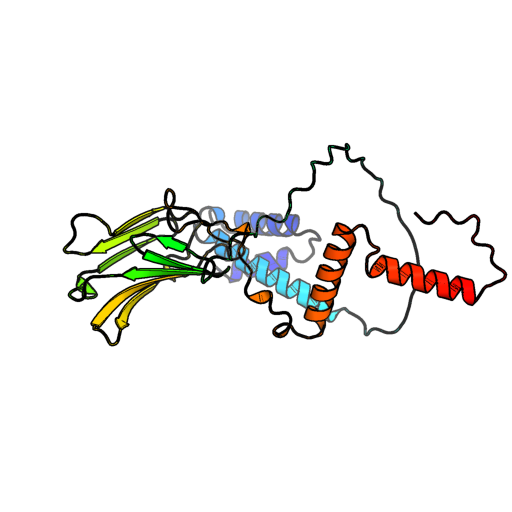 9.026 1.00 96.69 184 LEU A N 1
ATOM 1398 C CA . LEU A 1 184 ? -6.551 5.953 9.371 1.00 96.69 184 LEU A CA 1
ATOM 1399 C C . LEU A 1 184 ? -5.675 5.647 8.157 1.00 96.69 184 LEU A C 1
ATOM 1401 O O . LEU A 1 184 ? -6.185 5.180 7.138 1.00 96.69 184 LEU A O 1
ATOM 1405 N N . THR A 1 185 ? -4.377 5.878 8.284 1.00 97.25 185 THR A N 1
ATOM 1406 C CA . THR A 1 185 ? -3.377 5.528 7.277 1.00 97.25 185 THR A CA 1
ATOM 1407 C C . THR A 1 185 ? -2.761 4.185 7.656 1.00 97.25 185 THR A C 1
ATOM 1409 O O . THR A 1 185 ? -2.312 4.006 8.785 1.00 97.25 185 THR A O 1
ATOM 1412 N N . ILE A 1 186 ? -2.760 3.217 6.745 1.00 97.94 186 ILE A N 1
ATOM 1413 C CA . ILE A 1 186 ? -2.167 1.888 6.918 1.00 97.94 186 ILE A CA 1
ATOM 1414 C C . ILE A 1 186 ? -1.059 1.737 5.888 1.00 97.94 186 ILE A C 1
ATOM 1416 O O . ILE A 1 186 ? -1.288 1.924 4.697 1.00 97.94 186 ILE A O 1
ATOM 1420 N N . TYR A 1 187 ? 0.122 1.370 6.355 1.00 97.81 187 TYR A N 1
ATOM 1421 C CA . TYR A 1 187 ? 1.321 1.186 5.561 1.00 97.81 187 TYR A CA 1
ATOM 1422 C C . TYR A 1 187 ? 1.663 -0.302 5.468 1.00 97.81 187 TYR A C 1
ATOM 1424 O O . TYR A 1 187 ? 1.805 -0.973 6.494 1.00 97.81 187 TYR A O 1
ATOM 1432 N N . LEU A 1 188 ? 1.782 -0.813 4.242 1.00 97.62 188 LEU A N 1
ATOM 1433 C CA . LEU A 1 188 ? 2.001 -2.226 3.937 1.00 97.62 188 LEU A CA 1
ATOM 1434 C C . LEU A 1 188 ? 3.218 -2.404 3.013 1.00 97.62 188 LEU A C 1
ATOM 1436 O O . LEU A 1 188 ? 3.101 -2.220 1.797 1.00 97.62 188 LEU A O 1
ATOM 1440 N N . PRO A 1 189 ? 4.378 -2.825 3.540 1.00 96.38 189 PRO A N 1
ATOM 1441 C CA . PRO A 1 189 ? 5.510 -3.218 2.709 1.00 96.38 189 PRO A CA 1
ATOM 1442 C C . PRO A 1 189 ? 5.199 -4.500 1.938 1.00 96.38 189 PRO A C 1
ATOM 1444 O O . PRO A 1 189 ? 4.762 -5.501 2.514 1.00 96.38 189 PRO A O 1
ATOM 1447 N N . LYS A 1 190 ? 5.466 -4.508 0.634 1.00 94.62 190 LYS A N 1
ATOM 1448 C CA . LYS A 1 190 ? 5.317 -5.696 -0.209 1.00 94.62 190 LYS A CA 1
ATOM 1449 C C . LYS A 1 190 ? 6.524 -6.612 -0.030 1.00 94.62 190 LYS A C 1
ATOM 1451 O O . LYS A 1 190 ? 7.668 -6.164 0.025 1.00 94.62 190 LYS A O 1
ATOM 1456 N N . VAL A 1 191 ? 6.282 -7.924 -0.015 1.00 91.25 191 VAL A N 1
ATOM 1457 C CA . VAL A 1 191 ? 7.378 -8.907 -0.104 1.00 91.25 191 VAL A CA 1
ATOM 1458 C C . VAL A 1 191 ? 7.961 -8.915 -1.518 1.00 91.25 191 VAL A C 1
ATOM 1460 O O . VAL A 1 191 ? 9.176 -8.949 -1.694 1.00 91.25 191 VAL A O 1
ATOM 1463 N N . ASN A 1 192 ? 7.090 -8.878 -2.528 1.00 87.69 192 ASN A N 1
ATOM 1464 C CA . ASN A 1 192 ? 7.480 -8.787 -3.927 1.00 87.69 192 ASN A CA 1
ATOM 1465 C C . ASN A 1 192 ? 7.515 -7.318 -4.362 1.00 87.69 192 ASN A C 1
ATOM 1467 O O . ASN A 1 192 ? 6.467 -6.693 -4.515 1.00 87.69 192 ASN A O 1
ATOM 1471 N N . GLN A 1 193 ? 8.720 -6.796 -4.585 1.00 87.38 193 GLN A N 1
ATOM 1472 C CA . GLN A 1 193 ? 8.949 -5.396 -4.948 1.00 87.38 193 GLN A CA 1
ATOM 1473 C C . GLN A 1 193 ? 9.015 -5.160 -6.467 1.00 87.38 193 GLN A C 1
ATOM 1475 O O . GLN A 1 193 ? 9.583 -4.174 -6.922 1.00 87.38 193 GLN A O 1
ATOM 1480 N N . MET A 1 194 ? 8.491 -6.087 -7.273 1.00 82.44 194 MET A N 1
ATOM 1481 C CA . MET A 1 194 ? 8.511 -6.010 -8.742 1.00 82.44 194 MET A CA 1
ATOM 1482 C C . MET A 1 194 ? 7.104 -6.073 -9.347 1.00 82.44 194 MET A C 1
ATOM 1484 O O . MET A 1 194 ? 6.943 -6.375 -10.528 1.00 82.44 194 MET A O 1
ATOM 1488 N N . SER A 1 195 ? 6.052 -5.846 -8.553 1.00 85.69 195 SER A N 1
ATOM 1489 C CA . SER A 1 195 ? 4.671 -6.000 -9.023 1.00 85.69 195 SER A CA 1
ATOM 1490 C C . SER A 1 195 ? 3.729 -4.901 -8.536 1.00 85.69 195 SER A C 1
ATOM 1492 O O . SER A 1 195 ? 3.664 -4.559 -7.350 1.00 85.69 195 SER A O 1
ATOM 1494 N N . TRP A 1 196 ? 2.943 -4.391 -9.483 1.00 91.62 196 TRP A N 1
ATOM 1495 C CA . TRP A 1 196 ? 1.811 -3.507 -9.232 1.00 91.62 196 TRP A CA 1
ATOM 1496 C C . TRP A 1 196 ? 0.594 -4.317 -8.807 1.00 91.62 196 TRP A C 1
ATOM 1498 O O . TRP A 1 196 ? 0.309 -5.369 -9.378 1.00 91.62 196 TRP A O 1
ATOM 1508 N N . TRP A 1 197 ? -0.109 -3.833 -7.790 1.00 94.25 197 TRP A N 1
ATOM 1509 C CA . TRP A 1 197 ? -1.357 -4.434 -7.337 1.00 94.25 197 TRP A CA 1
ATOM 1510 C C . TRP A 1 197 ? -2.522 -3.813 -8.102 1.00 94.25 197 TRP A C 1
ATOM 1512 O O . TRP A 1 197 ? -2.495 -2.622 -8.402 1.00 94.25 197 TRP A O 1
ATOM 1522 N N . ASP A 1 198 ? -3.528 -4.614 -8.428 1.00 93.56 198 ASP A N 1
ATOM 1523 C CA . ASP A 1 198 ? -4.769 -4.165 -9.061 1.00 93.56 198 ASP A CA 1
ATOM 1524 C C . ASP A 1 198 ? -5.856 -3.834 -8.022 1.00 93.56 198 ASP A C 1
ATOM 1526 O O . ASP A 1 198 ? -6.720 -3.004 -8.278 1.00 93.56 198 ASP A O 1
ATOM 1530 N N . CYS A 1 199 ? -5.798 -4.419 -6.827 1.00 93.62 199 CYS A N 1
ATOM 1531 C CA . CYS A 1 199 ? -6.678 -4.120 -5.696 1.00 93.62 199 CYS A CA 1
ATOM 1532 C C . CYS A 1 199 ? -5.954 -4.328 -4.354 1.00 93.62 199 CYS A C 1
ATOM 1534 O O . CYS A 1 199 ? -4.882 -4.929 -4.307 1.00 93.62 199 CYS A O 1
ATOM 1536 N N . ILE A 1 200 ? -6.542 -3.863 -3.244 1.00 95.69 200 ILE A N 1
ATOM 1537 C CA . ILE A 1 200 ? -6.010 -4.134 -1.895 1.00 95.69 200 ILE A CA 1
ATOM 1538 C C . ILE A 1 200 ? -6.424 -5.513 -1.400 1.00 95.69 200 ILE A C 1
ATOM 1540 O O . ILE A 1 200 ? -5.582 -6.254 -0.898 1.00 95.69 200 ILE A O 1
ATOM 1544 N N . LEU A 1 201 ? -7.710 -5.849 -1.529 1.00 95.12 201 LEU A N 1
ATOM 1545 C CA . LEU A 1 201 ? -8.260 -7.133 -1.114 1.00 95.12 201 LEU A CA 1
ATOM 1546 C C . LEU A 1 201 ? -8.840 -7.880 -2.309 1.00 95.12 201 LEU A C 1
ATOM 1548 O O . LEU A 1 201 ? -9.448 -7.288 -3.199 1.00 95.12 201 LEU A O 1
ATOM 1552 N N . GLU A 1 202 ? -8.680 -9.198 -2.307 1.00 93.12 202 GLU A N 1
ATOM 1553 C CA . GLU A 1 202 ? -9.299 -10.063 -3.306 1.00 93.12 202 GLU A CA 1
ATOM 1554 C C . GLU A 1 202 ? -10.826 -9.871 -3.326 1.00 93.12 202 GLU A C 1
ATOM 1556 O O . GLU A 1 202 ? -11.491 -9.917 -2.289 1.00 93.12 202 GLU A O 1
ATOM 1561 N N . GLY A 1 203 ? -11.385 -9.667 -4.522 1.00 87.75 203 GLY A N 1
ATOM 1562 C CA . GLY A 1 203 ? -12.821 -9.446 -4.730 1.00 87.75 203 GLY A CA 1
ATOM 1563 C C . GLY A 1 203 ? -13.262 -7.978 -4.701 1.00 87.75 203 GLY A C 1
ATOM 1564 O O . GLY A 1 203 ? -14.430 -7.705 -4.973 1.00 87.75 203 GLY A O 1
ATOM 1565 N N . GLU A 1 204 ? -12.361 -7.036 -4.418 1.00 89.44 204 GLU A N 1
ATOM 1566 C CA . GLU A 1 204 ? -12.642 -5.600 -4.524 1.00 89.44 204 GLU A CA 1
ATOM 1567 C C . GLU A 1 204 ? -12.411 -5.054 -5.950 1.00 89.44 204 GLU A C 1
ATOM 1569 O O . GLU A 1 204 ? -11.806 -5.737 -6.785 1.00 89.44 204 GLU A O 1
ATOM 1574 N N . PRO A 1 205 ? -12.917 -3.843 -6.270 1.00 88.31 205 PRO A N 1
ATOM 1575 C CA . PRO A 1 205 ? -12.730 -3.228 -7.580 1.00 88.31 205 PRO A CA 1
ATOM 1576 C C . PRO A 1 205 ? -11.252 -3.118 -7.961 1.00 88.31 205 PRO A C 1
ATOM 1578 O O . PRO A 1 205 ? -10.422 -2.679 -7.163 1.00 88.31 205 PRO A O 1
ATOM 1581 N N . LYS A 1 206 ? -10.947 -3.507 -9.200 1.00 91.62 206 LYS A N 1
ATOM 1582 C CA . LYS A 1 206 ? -9.588 -3.543 -9.741 1.00 91.62 206 LYS A CA 1
ATOM 1583 C C . LYS A 1 206 ? -9.279 -2.293 -10.557 1.00 91.62 206 LYS A C 1
ATOM 1585 O O . LYS A 1 206 ? -10.124 -1.836 -11.326 1.00 91.62 206 LYS A O 1
ATOM 1590 N N . ILE A 1 207 ? -8.061 -1.781 -10.424 1.00 90.56 207 ILE A N 1
ATOM 1591 C CA . ILE A 1 207 ? -7.502 -0.745 -11.296 1.00 90.56 207 ILE A CA 1
ATOM 1592 C C . ILE A 1 207 ? -6.802 -1.380 -12.501 1.00 90.56 207 ILE A C 1
ATOM 1594 O O . ILE A 1 207 ? -6.317 -2.511 -12.425 1.00 90.56 207 ILE A O 1
ATOM 1598 N N . ASP A 1 208 ? -6.702 -0.639 -13.605 1.00 85.81 208 ASP A N 1
ATOM 1599 C CA . ASP A 1 208 ? -5.884 -1.060 -14.742 1.00 85.81 208 ASP A CA 1
ATOM 1600 C C . ASP A 1 208 ? -4.401 -0.773 -14.469 1.00 85.81 208 ASP A C 1
ATOM 1602 O O . ASP A 1 208 ? -3.921 0.357 -14.580 1.00 85.81 208 ASP A O 1
ATOM 1606 N N . THR A 1 209 ? -3.658 -1.820 -14.114 1.00 85.38 209 THR A N 1
ATOM 1607 C CA . THR A 1 209 ? -2.223 -1.723 -13.823 1.00 85.38 209 THR A CA 1
ATOM 1608 C C . THR A 1 209 ? -1.372 -1.453 -15.062 1.00 85.38 209 THR A C 1
ATOM 1610 O O . THR A 1 209 ? -0.229 -1.024 -14.919 1.00 85.38 209 THR A O 1
ATOM 1613 N N . LYS A 1 210 ? -1.905 -1.636 -16.279 1.00 81.19 210 LYS A N 1
ATOM 1614 C CA . LYS A 1 210 ? -1.185 -1.327 -17.527 1.00 81.19 210 LYS A CA 1
ATOM 1615 C C . LYS A 1 210 ? -1.078 0.175 -17.786 1.00 81.19 210 LYS A C 1
ATOM 1617 O O . LYS A 1 210 ? -0.198 0.599 -18.532 1.00 81.19 210 LYS A O 1
ATOM 1622 N N . ALA A 1 211 ? -1.955 0.971 -17.175 1.00 79.69 211 ALA A N 1
ATOM 1623 C CA . ALA A 1 211 ? -1.934 2.427 -17.261 1.00 79.69 211 ALA A CA 1
ATOM 1624 C C . ALA A 1 211 ? -0.990 3.081 -16.233 1.00 79.69 211 ALA A C 1
ATOM 1626 O O . ALA A 1 211 ? -0.784 4.292 -16.283 1.00 79.69 211 ALA A O 1
ATOM 1627 N N . ILE A 1 212 ? -0.411 2.310 -15.302 1.00 81.75 212 ILE A N 1
ATOM 1628 C CA . ILE A 1 212 ? 0.499 2.830 -14.275 1.00 81.75 212 ILE A CA 1
ATOM 1629 C C . ILE A 1 212 ? 1.809 3.305 -14.913 1.00 81.75 212 ILE A C 1
ATOM 1631 O O . ILE A 1 212 ? 2.465 2.570 -15.651 1.00 81.75 212 ILE A O 1
ATOM 1635 N N . VAL A 1 213 ? 2.221 4.525 -14.566 1.00 73.88 213 VAL A N 1
ATOM 1636 C CA . VAL A 1 213 ? 3.509 5.099 -14.969 1.00 73.88 213 VAL A CA 1
ATOM 1637 C C . VAL A 1 213 ? 4.469 5.011 -13.774 1.00 73.88 213 VAL A C 1
ATOM 1639 O O . VAL A 1 213 ? 4.230 5.675 -12.763 1.00 73.88 213 VAL A O 1
ATOM 1642 N N . PRO A 1 214 ? 5.546 4.202 -13.841 1.00 70.31 214 PRO A N 1
ATOM 1643 C CA . PRO A 1 214 ? 6.505 4.078 -12.742 1.00 70.31 214 PRO A CA 1
ATOM 1644 C C . PRO A 1 214 ? 7.169 5.419 -12.406 1.00 70.31 214 PRO A C 1
ATOM 1646 O O . PRO A 1 214 ? 7.501 6.180 -13.316 1.00 70.31 214 PRO A O 1
ATOM 1649 N N . GLU A 1 215 ? 7.446 5.692 -11.127 1.00 62.88 215 GLU A N 1
ATOM 1650 C CA . GLU A 1 215 ? 8.082 6.956 -10.710 1.00 62.88 215 GLU A CA 1
ATOM 1651 C C . GLU A 1 215 ? 9.471 7.182 -11.330 1.00 62.88 215 GLU A C 1
ATOM 1653 O O . GLU A 1 215 ? 9.801 8.311 -11.690 1.00 62.88 215 GLU A O 1
ATOM 1658 N N . ASN A 1 216 ? 10.233 6.109 -11.582 1.00 56.00 216 ASN A N 1
ATOM 1659 C CA . ASN A 1 216 ? 11.548 6.171 -12.242 1.00 56.00 216 ASN A CA 1
ATOM 1660 C C . ASN A 1 216 ? 11.486 6.621 -13.715 1.00 56.00 216 ASN A C 1
ATOM 1662 O O . ASN A 1 216 ? 12.513 6.709 -14.383 1.00 56.00 216 ASN A O 1
ATOM 1666 N N . SER A 1 217 ? 10.297 6.923 -14.243 1.00 51.94 217 SER A N 1
ATOM 1667 C CA . SER A 1 217 ? 10.127 7.440 -15.606 1.00 51.94 217 SER A CA 1
ATOM 1668 C C . SER A 1 217 ? 10.612 8.886 -15.767 1.00 51.94 217 SER A C 1
ATOM 1670 O O . SER A 1 217 ? 10.635 9.405 -16.885 1.00 51.94 217 SER A O 1
ATOM 1672 N N . LYS A 1 218 ? 11.029 9.560 -14.687 1.00 56.16 218 LYS A N 1
ATOM 1673 C CA . LYS A 1 218 ? 11.772 10.818 -14.788 1.00 56.16 218 LYS A CA 1
ATOM 1674 C C . LYS A 1 218 ? 13.235 10.503 -15.072 1.00 56.16 218 LYS A C 1
ATOM 1676 O O . LYS A 1 218 ? 14.059 10.431 -14.172 1.00 56.16 218 LYS A O 1
ATOM 1681 N N . LEU A 1 219 ? 13.574 10.408 -16.355 1.00 53.62 219 LEU A N 1
ATOM 1682 C CA . LEU A 1 219 ? 14.960 10.298 -16.831 1.00 53.62 219 LEU A CA 1
ATOM 1683 C C . LEU A 1 219 ? 15.933 11.330 -16.230 1.00 53.62 219 LEU A C 1
ATOM 1685 O O . LEU A 1 219 ? 17.141 11.147 -16.298 1.00 53.62 219 LEU A O 1
ATOM 1689 N N . GLN A 1 220 ? 15.418 12.428 -15.676 1.00 59.44 220 GLN A N 1
ATOM 1690 C CA . GLN A 1 220 ? 16.200 13.476 -15.025 1.00 59.44 220 GLN A CA 1
ATOM 1691 C C . GLN A 1 220 ? 16.841 13.030 -13.703 1.00 59.44 220 GLN A C 1
ATOM 1693 O O . GLN A 1 220 ? 17.862 13.599 -13.335 1.00 59.44 220 GLN A O 1
ATOM 1698 N N . ASP A 1 221 ? 16.274 12.020 -13.038 1.00 58.75 221 ASP A N 1
ATOM 1699 C CA . ASP A 1 221 ? 16.730 11.532 -11.731 1.00 58.75 221 ASP A CA 1
ATOM 1700 C C . ASP A 1 221 ? 17.737 10.366 -11.851 1.00 58.75 221 ASP A C 1
ATOM 1702 O O . ASP A 1 221 ? 18.283 9.908 -10.849 1.00 58.75 221 ASP A O 1
ATOM 1706 N N . LEU A 1 222 ? 17.999 9.890 -13.077 1.00 60.38 222 LEU A N 1
ATOM 1707 C CA . LEU A 1 222 ? 19.025 8.889 -13.376 1.00 60.38 222 LEU A CA 1
ATOM 1708 C C . LEU A 1 222 ? 20.388 9.565 -13.588 1.00 60.38 222 LEU A C 1
ATOM 1710 O O . LEU A 1 222 ? 20.476 10.644 -14.181 1.00 60.38 222 LEU A O 1
ATOM 1714 N N . ASP A 1 223 ? 21.464 8.916 -13.142 1.00 71.38 223 ASP A N 1
ATOM 1715 C CA . ASP A 1 223 ? 22.830 9.332 -13.463 1.00 71.38 223 ASP A CA 1
ATOM 1716 C C . ASP A 1 223 ? 23.061 9.311 -14.988 1.00 71.38 223 ASP A C 1
ATOM 1718 O O . ASP A 1 223 ? 22.402 8.576 -15.726 1.00 71.38 223 ASP A O 1
ATOM 1722 N N . GLY A 1 224 ? 23.969 10.157 -15.488 1.00 73.62 224 GLY A N 1
ATOM 1723 C CA . GLY A 1 224 ? 24.095 10.433 -16.926 1.00 73.62 224 GLY A CA 1
ATOM 1724 C C . GLY A 1 224 ? 24.371 9.202 -17.802 1.00 73.62 224 GLY A C 1
ATOM 1725 O O . GLY A 1 224 ? 23.934 9.168 -18.952 1.00 73.62 224 GLY A O 1
ATOM 1726 N N . GLU A 1 225 ? 25.042 8.185 -17.261 1.00 74.06 225 GLU A N 1
ATOM 1727 C CA . GLU A 1 225 ? 25.372 6.946 -17.973 1.00 74.06 225 GLU A CA 1
ATOM 1728 C C . GLU A 1 225 ? 24.164 5.995 -18.045 1.00 74.06 225 GLU A C 1
ATOM 1730 O O . GLU A 1 225 ? 23.789 5.529 -19.130 1.00 74.06 225 GLU A O 1
ATOM 1735 N N . THR A 1 226 ? 23.473 5.785 -16.920 1.00 71.25 226 THR A N 1
ATOM 1736 C CA . THR A 1 226 ? 22.225 5.004 -16.878 1.00 71.25 226 THR A CA 1
ATOM 1737 C C . THR A 1 226 ? 21.130 5.662 -17.717 1.00 71.25 226 THR A C 1
ATOM 1739 O O . THR A 1 226 ? 20.416 4.986 -18.462 1.00 71.25 226 THR A O 1
ATOM 1742 N N . ARG A 1 227 ? 21.032 6.994 -17.669 1.00 76.06 227 ARG A N 1
ATOM 1743 C CA . ARG A 1 227 ? 20.091 7.777 -18.472 1.00 76.06 227 ARG A CA 1
ATOM 1744 C C . ARG A 1 227 ? 20.307 7.564 -19.966 1.00 76.06 227 ARG A C 1
ATOM 1746 O O . ARG A 1 227 ? 19.345 7.257 -20.661 1.00 76.06 227 ARG A O 1
ATOM 1753 N N . ALA A 1 228 ? 21.543 7.677 -20.455 1.00 74.81 228 ALA A N 1
ATOM 1754 C CA . ALA A 1 228 ? 21.857 7.472 -21.870 1.00 74.81 228 ALA A CA 1
ATOM 1755 C C . ALA A 1 228 ? 21.483 6.056 -22.343 1.00 74.81 228 ALA A C 1
ATOM 1757 O O . ALA A 1 228 ? 20.978 5.872 -23.451 1.00 74.81 228 ALA A O 1
ATOM 1758 N N . THR A 1 229 ? 21.669 5.060 -21.476 1.00 77.25 229 THR A N 1
ATOM 1759 C CA . THR A 1 229 ? 21.309 3.665 -21.758 1.00 77.25 229 THR A CA 1
ATOM 1760 C C . THR A 1 229 ? 19.791 3.476 -21.846 1.00 77.25 229 THR A C 1
ATOM 1762 O O . THR A 1 229 ? 19.298 2.855 -22.790 1.00 77.25 229 THR A O 1
ATOM 1765 N N . VAL A 1 230 ? 19.032 4.058 -20.911 1.00 73.81 230 VAL A N 1
ATOM 1766 C CA . VAL A 1 230 ? 17.560 4.022 -20.924 1.00 73.81 230 VAL A CA 1
ATOM 1767 C C . VAL A 1 230 ? 16.992 4.828 -22.101 1.00 73.81 230 VAL A C 1
ATOM 1769 O O . VAL A 1 230 ? 16.059 4.360 -22.751 1.00 73.81 230 VAL A O 1
ATOM 1772 N N . GLU A 1 231 ? 17.572 5.986 -22.441 1.00 78.12 231 GLU A N 1
ATOM 1773 C CA . GLU A 1 231 ? 17.204 6.779 -23.630 1.00 78.12 231 GLU A CA 1
ATOM 1774 C C . GLU A 1 231 ? 17.424 5.988 -24.917 1.00 78.12 231 GLU A C 1
ATOM 1776 O O . GLU A 1 231 ? 16.513 5.917 -25.744 1.00 78.12 231 GLU A O 1
ATOM 1781 N N . LYS A 1 232 ? 18.590 5.342 -25.064 1.00 80.25 232 LYS A N 1
ATOM 1782 C CA . LYS A 1 232 ? 18.887 4.472 -26.210 1.00 80.25 232 LYS A CA 1
ATOM 1783 C C . LYS A 1 232 ? 17.865 3.340 -26.305 1.00 80.25 232 LYS A C 1
ATOM 1785 O O . LYS A 1 232 ? 17.307 3.108 -27.372 1.00 80.25 232 LYS A O 1
ATOM 1790 N N . MET A 1 233 ? 17.562 2.680 -25.188 1.00 73.31 233 MET A N 1
ATOM 1791 C CA . MET A 1 233 ? 16.609 1.570 -25.160 1.00 73.31 233 MET A CA 1
ATOM 1792 C C . MET A 1 233 ? 15.180 2.017 -25.511 1.00 73.31 233 MET A C 1
ATOM 1794 O O . MET A 1 233 ? 14.500 1.338 -26.281 1.00 73.31 233 MET A O 1
ATOM 1798 N N . MET A 1 234 ? 14.730 3.171 -25.005 1.00 74.06 234 MET A N 1
ATOM 1799 C CA . MET A 1 234 ? 13.424 3.744 -25.354 1.00 74.06 234 MET A CA 1
ATOM 1800 C C . MET A 1 234 ? 13.356 4.189 -26.819 1.00 74.06 234 MET A C 1
ATOM 1802 O O . MET A 1 234 ? 12.334 3.979 -27.478 1.00 74.06 234 MET A O 1
ATOM 1806 N N . TYR A 1 235 ? 14.428 4.790 -27.342 1.00 79.25 235 TYR A N 1
ATOM 1807 C CA . TYR A 1 235 ? 14.526 5.161 -28.750 1.00 79.25 235 TYR A CA 1
ATOM 1808 C C . TYR A 1 235 ? 14.462 3.918 -29.637 1.00 79.25 235 TYR A C 1
ATOM 1810 O O . TYR A 1 235 ? 13.619 3.863 -30.527 1.00 79.25 235 TYR A O 1
ATOM 1818 N N . ASP A 1 236 ? 15.250 2.885 -29.341 1.00 81.69 236 ASP A N 1
ATOM 1819 C CA . ASP A 1 236 ? 15.283 1.643 -30.115 1.00 81.69 236 ASP A CA 1
ATOM 1820 C C . ASP A 1 236 ? 13.941 0.905 -30.072 1.00 81.69 236 ASP A C 1
ATOM 1822 O O . ASP A 1 236 ? 13.477 0.415 -31.100 1.00 81.69 236 ASP A O 1
ATOM 1826 N N . GLN A 1 237 ? 13.266 0.876 -28.919 1.00 75.44 237 GLN A N 1
ATOM 1827 C CA . GLN A 1 237 ? 11.924 0.303 -28.805 1.00 75.44 237 GLN A CA 1
ATOM 1828 C C . GLN A 1 237 ? 10.904 1.067 -29.664 1.00 75.44 237 GLN A C 1
ATOM 1830 O O . GLN A 1 237 ? 10.065 0.447 -30.319 1.00 75.44 237 GLN A O 1
ATOM 1835 N N . ARG A 1 238 ? 10.996 2.404 -29.714 1.00 81.50 238 ARG A N 1
ATOM 1836 C CA . ARG A 1 238 ? 10.137 3.241 -30.564 1.00 81.50 238 ARG A CA 1
ATOM 1837 C C . ARG A 1 238 ? 10.450 3.057 -32.053 1.00 81.50 238 ARG A C 1
ATOM 1839 O O . ARG A 1 238 ? 9.516 2.949 -32.841 1.00 81.50 238 ARG A O 1
ATOM 1846 N N . GLN A 1 239 ? 11.727 3.008 -32.437 1.00 82.31 239 GLN A N 1
ATOM 1847 C CA . GLN A 1 239 ? 12.147 2.769 -33.824 1.00 82.31 239 GLN A CA 1
ATOM 1848 C C . GLN A 1 239 ? 11.662 1.394 -34.300 1.00 82.31 239 GLN A C 1
ATOM 1850 O O . GLN A 1 239 ? 10.999 1.320 -35.330 1.00 82.31 239 GLN A O 1
ATOM 1855 N N . LYS A 1 240 ? 11.851 0.335 -33.496 1.00 81.81 240 LYS A N 1
ATOM 1856 C CA . LYS A 1 240 ? 11.342 -1.017 -33.794 1.00 81.81 240 LYS A CA 1
ATOM 1857 C C . LYS A 1 240 ? 9.826 -1.047 -33.977 1.00 81.81 2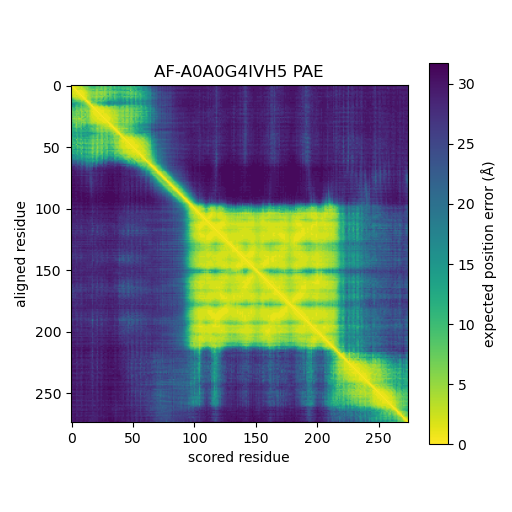40 LYS A C 1
ATOM 1859 O O . LYS A 1 240 ? 9.350 -1.645 -34.934 1.00 81.81 240 LYS A O 1
ATOM 1864 N N . ALA A 1 241 ? 9.070 -0.378 -33.104 1.00 75.38 241 ALA A N 1
ATOM 1865 C CA . ALA A 1 241 ? 7.612 -0.306 -33.226 1.00 75.38 241 ALA A CA 1
ATOM 1866 C C . ALA A 1 241 ? 7.153 0.428 -34.499 1.00 75.38 241 ALA A C 1
ATOM 1868 O O . ALA A 1 241 ? 6.098 0.116 -35.040 1.00 75.38 241 ALA A O 1
ATOM 1869 N N . MET A 1 242 ? 7.946 1.385 -34.988 1.00 77.75 242 MET A N 1
ATOM 1870 C CA . MET A 1 242 ? 7.688 2.115 -36.234 1.00 77.75 242 MET A CA 1
ATOM 1871 C C . MET A 1 242 ? 8.346 1.466 -37.466 1.00 77.75 242 MET A C 1
ATOM 1873 O O . MET A 1 242 ? 8.297 2.046 -38.548 1.00 77.75 242 MET A O 1
ATOM 1877 N N . GLY A 1 243 ? 8.979 0.294 -37.323 1.00 76.94 243 GLY A N 1
ATOM 1878 C CA . GLY A 1 243 ? 9.712 -0.371 -38.407 1.00 76.94 243 GLY A CA 1
ATOM 1879 C C . GLY A 1 243 ? 10.928 0.414 -38.921 1.00 76.94 243 GLY A C 1
ATOM 1880 O O . GLY A 1 243 ? 11.384 0.186 -40.039 1.00 76.94 243 GLY A O 1
ATOM 1881 N N . LEU A 1 244 ? 11.433 1.363 -38.135 1.00 79.38 244 LEU A N 1
ATOM 1882 C CA . LEU A 1 244 ? 12.579 2.204 -38.460 1.00 79.38 244 LEU A CA 1
ATOM 1883 C C . LEU A 1 244 ? 13.881 1.610 -37.879 1.00 79.38 244 LEU A C 1
ATOM 1885 O O . LEU A 1 244 ? 13.836 0.883 -36.881 1.00 79.38 244 LEU A O 1
ATOM 1889 N N . PRO A 1 245 ? 15.051 1.911 -38.475 1.00 77.12 245 PRO A N 1
ATOM 1890 C CA . PRO A 1 245 ? 16.333 1.359 -38.038 1.00 77.12 245 PRO A CA 1
ATOM 1891 C C . PRO A 1 245 ? 16.685 1.794 -36.610 1.00 77.12 245 PRO A C 1
ATOM 1893 O O . PRO A 1 245 ? 16.565 2.971 -36.259 1.00 77.12 245 PRO A O 1
ATOM 1896 N N . THR A 1 246 ? 17.154 0.849 -35.792 1.00 82.44 246 THR A N 1
ATOM 1897 C CA . THR A 1 246 ? 17.585 1.119 -34.411 1.00 82.44 246 THR A CA 1
ATOM 1898 C C . THR A 1 246 ? 18.883 1.922 -34.373 1.00 82.44 246 THR A C 1
ATOM 1900 O O . THR A 1 246 ? 19.566 2.074 -35.386 1.00 82.44 246 THR A O 1
ATOM 1903 N N . SER A 1 247 ? 19.276 2.413 -33.198 1.00 78.38 247 SER A N 1
ATOM 1904 C CA . SER A 1 247 ? 20.555 3.109 -33.004 1.00 78.38 247 SER A CA 1
ATOM 1905 C C . SER A 1 247 ? 21.749 2.277 -33.481 1.00 78.38 247 SER A C 1
ATOM 1907 O O . SER A 1 247 ? 22.707 2.824 -34.021 1.00 78.38 247 SER A O 1
ATOM 1909 N N . GLU A 1 248 ? 21.701 0.954 -33.310 1.00 77.81 248 GLU A N 1
ATOM 1910 C CA . GLU A 1 248 ? 22.762 0.052 -33.768 1.00 77.81 248 GLU A CA 1
ATOM 1911 C C . GLU A 1 248 ? 22.762 -0.115 -35.286 1.00 77.81 248 GLU A C 1
ATOM 1913 O O . GLU A 1 248 ? 23.828 -0.135 -35.900 1.00 77.81 248 GLU A O 1
ATOM 1918 N N . ASP A 1 249 ? 21.586 -0.165 -35.908 1.00 79.12 249 ASP A N 1
ATOM 1919 C CA . ASP A 1 249 ? 21.465 -0.258 -37.365 1.00 79.12 249 ASP A CA 1
ATOM 1920 C C . ASP A 1 249 ? 21.927 1.037 -38.036 1.00 79.12 249 ASP A C 1
ATOM 1922 O O . ASP A 1 249 ? 22.654 0.998 -39.028 1.00 79.12 249 ASP A O 1
ATOM 1926 N N . GLN A 1 250 ? 21.594 2.187 -37.443 1.00 80.88 250 GLN A N 1
ATOM 1927 C CA . GLN A 1 250 ? 22.068 3.497 -37.890 1.00 80.88 250 GLN A CA 1
ATOM 1928 C C . GLN A 1 250 ? 23.595 3.594 -37.777 1.00 80.88 250 GLN A C 1
ATOM 1930 O O . GLN A 1 250 ? 24.256 3.989 -38.736 1.00 80.88 250 GLN A O 1
ATOM 1935 N N . GLN A 1 251 ? 24.184 3.150 -36.660 1.00 81.75 251 GLN A N 1
ATOM 1936 C CA . GLN A 1 251 ? 25.643 3.117 -36.501 1.00 81.75 251 GLN A CA 1
ATOM 1937 C C . GLN A 1 251 ? 26.322 2.197 -37.522 1.00 81.75 251 GLN A C 1
ATOM 1939 O O . GLN A 1 251 ? 27.333 2.581 -38.118 1.00 81.75 251 GLN A O 1
ATOM 1944 N N . LYS A 1 252 ? 25.767 1.005 -37.769 1.00 79.88 252 LYS A N 1
ATOM 1945 C CA . LYS A 1 252 ? 26.271 0.087 -38.803 1.00 79.88 252 LYS A CA 1
ATOM 1946 C C . LYS A 1 252 ? 26.194 0.722 -40.190 1.00 79.88 252 LYS A C 1
ATOM 1948 O O . LYS A 1 252 ? 27.161 0.653 -40.948 1.00 79.88 252 LYS A O 1
ATOM 1953 N N . GLN A 1 253 ? 25.085 1.384 -40.506 1.00 79.44 253 GLN A N 1
ATOM 1954 C CA . GLN A 1 253 ? 24.886 2.045 -41.791 1.00 79.44 253 GLN A CA 1
ATOM 1955 C C . GLN A 1 253 ? 25.839 3.234 -41.976 1.00 79.44 253 GLN A C 1
ATOM 1957 O O . GLN A 1 253 ? 26.397 3.407 -43.059 1.00 79.44 253 GLN A O 1
ATOM 1962 N N . GLU A 1 254 ? 26.102 4.013 -40.927 1.00 83.50 254 GLU A N 1
ATOM 1963 C CA . GLU A 1 254 ? 27.089 5.094 -40.957 1.00 83.50 254 GLU A CA 1
ATOM 1964 C C . GLU A 1 254 ? 28.522 4.585 -41.127 1.00 83.50 254 GLU A C 1
ATOM 1966 O O . GLU A 1 254 ? 29.296 5.170 -41.892 1.00 83.50 254 GLU A O 1
ATOM 1971 N N . MET A 1 255 ? 28.897 3.506 -40.431 1.00 81.38 255 MET A N 1
ATOM 1972 C CA . MET A 1 255 ? 30.216 2.887 -40.595 1.00 81.38 255 MET A CA 1
ATOM 1973 C C . MET A 1 255 ? 30.393 2.348 -42.011 1.00 81.38 255 MET A C 1
ATOM 1975 O O . MET A 1 255 ? 31.424 2.610 -42.633 1.00 81.38 255 MET A O 1
ATOM 1979 N N . LEU A 1 256 ? 29.375 1.674 -42.550 1.00 78.00 256 LEU A N 1
ATOM 1980 C CA . LEU A 1 256 ? 29.384 1.191 -43.924 1.00 78.00 256 LEU A CA 1
ATOM 1981 C C . LEU A 1 256 ? 29.491 2.356 -44.915 1.00 78.00 256 LEU A C 1
ATOM 1983 O O . LEU A 1 256 ? 30.345 2.326 -45.792 1.00 78.00 256 LEU A O 1
ATOM 1987 N N . GLN A 1 257 ? 28.721 3.434 -44.741 1.00 80.44 257 GLN A N 1
ATOM 1988 C CA . GLN A 1 257 ? 28.818 4.616 -45.604 1.00 80.44 257 GLN A CA 1
ATOM 1989 C C . GLN A 1 257 ? 30.192 5.293 -45.539 1.00 80.44 257 GLN A C 1
ATOM 1991 O O . GLN A 1 257 ? 30.709 5.730 -46.568 1.00 80.44 257 GLN A O 1
ATOM 1996 N N . LYS A 1 258 ? 30.799 5.399 -44.351 1.00 82.56 258 LYS A N 1
ATOM 1997 C CA . LYS A 1 258 ? 32.164 5.926 -44.201 1.00 82.56 258 LYS A CA 1
ATOM 1998 C C . LYS A 1 258 ? 33.178 5.026 -44.902 1.00 82.56 258 LYS A C 1
ATOM 2000 O O . LYS A 1 258 ? 34.061 5.542 -45.580 1.00 82.56 258 LYS A O 1
ATOM 2005 N N . PHE A 1 259 ? 33.017 3.709 -44.798 1.00 80.38 259 PHE A N 1
ATOM 2006 C CA . PHE A 1 259 ? 33.864 2.733 -45.475 1.00 80.38 259 PHE A CA 1
ATOM 2007 C C . PHE A 1 259 ? 33.722 2.806 -47.005 1.00 80.38 259 PHE A C 1
ATOM 2009 O O . PHE A 1 259 ? 34.727 2.889 -47.703 1.00 80.38 259 PHE A O 1
ATOM 2016 N N . MET A 1 260 ? 32.495 2.903 -47.527 1.00 77.75 260 MET A N 1
ATOM 2017 C CA . MET A 1 260 ? 32.215 3.088 -48.959 1.00 77.75 260 MET A CA 1
ATOM 2018 C C . MET A 1 260 ? 32.804 4.396 -49.506 1.00 77.75 260 MET A C 1
ATOM 2020 O O . MET A 1 260 ? 33.358 4.422 -50.600 1.00 77.75 260 MET A O 1
ATOM 2024 N N . LYS A 1 261 ? 32.722 5.493 -48.740 1.00 78.81 261 LYS A N 1
ATOM 2025 C CA . LYS A 1 261 ? 33.309 6.789 -49.126 1.00 78.81 261 LYS A CA 1
ATOM 2026 C C . LYS A 1 261 ? 34.837 6.785 -49.085 1.00 78.81 261 LYS A C 1
ATOM 2028 O O . LYS A 1 261 ? 35.457 7.473 -49.889 1.00 78.81 261 LYS A O 1
ATOM 2033 N N . ALA A 1 262 ? 35.434 6.051 -48.146 1.00 80.06 262 ALA A N 1
ATOM 2034 C CA . ALA A 1 262 ? 36.884 5.912 -48.026 1.00 80.06 262 ALA A CA 1
ATOM 2035 C C . ALA A 1 262 ? 37.476 4.931 -49.054 1.00 80.06 262 ALA A C 1
ATOM 2037 O O . ALA A 1 262 ? 38.651 5.048 -49.398 1.00 80.06 262 ALA A O 1
ATOM 2038 N N . HIS A 1 263 ? 36.665 4.004 -49.572 1.00 69.25 263 HIS A N 1
ATOM 2039 C CA . HIS A 1 263 ? 37.056 3.014 -50.575 1.00 69.25 263 HIS A CA 1
ATOM 2040 C C . HIS A 1 263 ? 36.113 3.038 -51.792 1.00 69.25 263 HIS A C 1
ATOM 2042 O O . HIS A 1 263 ? 35.391 2.069 -52.028 1.00 69.25 263 HIS A O 1
ATOM 2048 N N . PRO A 1 264 ? 36.132 4.121 -52.596 1.00 68.75 264 PRO A N 1
ATOM 2049 C CA . PRO A 1 264 ? 35.259 4.272 -53.764 1.00 68.75 264 PRO A CA 1
ATOM 2050 C C . PRO A 1 264 ? 35.550 3.272 -54.898 1.00 68.75 264 PRO A C 1
ATOM 2052 O O . PRO A 1 264 ? 34.747 3.152 -55.816 1.00 68.75 264 PRO A O 1
ATOM 2055 N N . GLU A 1 265 ? 36.679 2.554 -54.843 1.00 66.31 265 GLU A N 1
ATOM 2056 C CA . GLU A 1 265 ? 37.034 1.481 -55.788 1.00 66.31 265 GLU A CA 1
ATOM 2057 C C . GLU A 1 265 ? 36.407 0.118 -55.443 1.00 66.31 265 GLU A C 1
ATOM 2059 O O . GLU A 1 265 ? 36.491 -0.817 -56.237 1.00 66.31 265 GLU A O 1
ATOM 2064 N N . MET A 1 266 ? 35.792 -0.027 -54.265 1.00 63.19 266 MET A N 1
ATOM 2065 C CA . MET A 1 266 ? 35.166 -1.278 -53.837 1.00 63.19 266 MET A CA 1
ATOM 2066 C C . MET A 1 266 ? 33.678 -1.260 -54.229 1.00 63.19 266 MET A C 1
ATOM 2068 O O . MET A 1 266 ? 32.924 -0.395 -53.788 1.00 63.19 266 MET A O 1
ATOM 2072 N N . ASP A 1 267 ? 33.255 -2.188 -55.092 1.00 61.28 267 ASP A N 1
ATOM 2073 C CA . ASP A 1 267 ? 31.877 -2.284 -55.591 1.00 61.28 267 ASP A CA 1
ATOM 2074 C C . ASP A 1 267 ? 30.985 -3.070 -54.614 1.00 61.28 267 ASP A C 1
ATOM 2076 O O . ASP A 1 267 ? 31.130 -4.281 -54.439 1.00 61.28 267 ASP A O 1
ATOM 2080 N N . PHE A 1 268 ? 30.049 -2.373 -53.967 1.00 62.75 268 PHE A N 1
ATOM 2081 C CA . PHE A 1 268 ? 29.113 -2.954 -52.996 1.00 62.75 268 PHE A CA 1
ATOM 2082 C C . PHE A 1 268 ? 27.783 -3.401 -53.625 1.00 62.75 268 PHE A C 1
ATOM 2084 O O . PHE A 1 268 ? 26.877 -3.806 -52.898 1.00 62.75 268 PHE A O 1
ATOM 2091 N N . SER A 1 269 ? 27.647 -3.361 -54.956 1.00 64.75 269 SER A N 1
ATOM 2092 C CA . SER A 1 269 ? 26.404 -3.726 -55.658 1.00 64.75 269 SER A CA 1
ATOM 2093 C C . SER A 1 269 ? 25.971 -5.189 -55.463 1.00 64.75 269 SER A C 1
ATOM 2095 O O . SER A 1 269 ? 24.791 -5.497 -55.614 1.00 64.75 269 SER A O 1
ATOM 2097 N N . ASN A 1 270 ? 26.890 -6.075 -55.054 1.00 58.66 270 ASN A N 1
ATOM 2098 C CA . ASN A 1 270 ? 26.626 -7.497 -54.790 1.00 58.66 270 ASN A CA 1
ATOM 2099 C C . ASN A 1 270 ? 26.607 -7.884 -53.295 1.00 58.66 270 ASN A C 1
ATOM 2101 O O . ASN A 1 270 ? 26.548 -9.073 -52.971 1.00 58.66 270 ASN A O 1
ATOM 2105 N N . VAL A 1 271 ? 26.665 -6.924 -52.365 1.00 62.12 271 VAL A N 1
ATOM 2106 C CA . VAL A 1 271 ? 26.657 -7.229 -50.924 1.00 62.12 271 VAL A CA 1
ATOM 2107 C C . VAL A 1 271 ? 25.220 -7.426 -50.439 1.00 62.12 271 VAL A C 1
ATOM 2109 O O . VAL A 1 271 ? 24.423 -6.492 -50.421 1.00 62.12 271 VAL A O 1
ATOM 2112 N N . L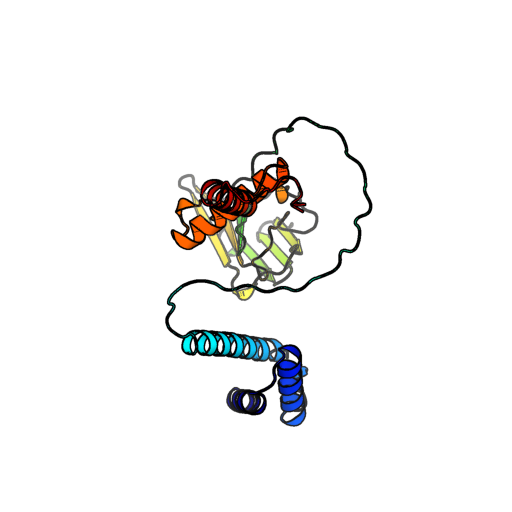YS A 1 272 ? 24.886 -8.649 -50.006 1.00 53.97 272 LYS A N 1
ATOM 2113 C CA . LYS A 1 272 ? 23.646 -8.918 -49.264 1.00 53.97 272 LYS A CA 1
ATOM 2114 C C . LYS A 1 272 ? 23.803 -8.411 -47.835 1.00 53.97 272 LYS A C 1
ATOM 2116 O O . LYS A 1 272 ? 24.505 -9.022 -47.034 1.00 53.97 272 LYS A O 1
ATOM 2121 N N . ILE A 1 273 ? 23.163 -7.286 -47.544 1.00 54.62 273 ILE A N 1
ATOM 2122 C CA . ILE A 1 273 ? 22.998 -6.775 -46.185 1.00 54.62 273 ILE A CA 1
ATOM 2123 C C . ILE A 1 273 ? 21.763 -7.486 -45.624 1.00 54.62 273 ILE A C 1
ATOM 2125 O O . ILE A 1 273 ? 20.646 -7.144 -46.006 1.00 54.62 273 ILE A O 1
ATOM 2129 N N . ASN A 1 274 ? 21.982 -8.516 -44.805 1.00 46.28 274 ASN A N 1
ATOM 2130 C CA . ASN A 1 274 ? 20.940 -9.130 -43.980 1.00 46.28 274 ASN A CA 1
ATOM 2131 C C . ASN A 1 274 ? 20.978 -8.514 -42.583 1.00 46.28 274 ASN A C 1
ATOM 2133 O O . ASN A 1 274 ? 22.105 -8.376 -42.049 1.00 46.28 274 ASN A O 1
#

Mean predicted aligned error: 19.92 Å

Nearest PDB structures (foldseek):
  3qor-assembly4_D  TM=8.998E-01  e=8.993E-12  Homo sapiens
  6gxz-assembly2_D  TM=7.151E-01  e=1.364E-04  Homo sapiens
  8jbv-assembly1_M  TM=2.129E-01  e=4.210E-01  Homo sapiens
  8jcb-assembly1_m  TM=2.129E-01  e=4.210E-01  Homo sapiens
  4lhu-assembly1_D  TM=1.611E-01  e=2.149E+00  Homo sapiens

Foldseek 3Di:
DVVQQVVQVVVQPPDPDPVVSLVSSVVSCCVVPPCLVVDPCNVVVSVVVSVVVVVVVVVVVVVPDDDDDDDDDDDDDDDDDDDDDDDDDDDDDDPPPDPAQPDLNWQDDPAWTKHDALFKIKIKGWDDLPDDPVQWDWQFDQFWIWIDGNPDPDTSDGATAPATWPRVPKDWDWDADPVSTIIIMIMTTGPGSHDRFQHGHPPDHGDDSVNHDHPPVPLVPDDPVVSVVVVLVVQQVVCVVVVHDGPVRVVVVVVVVVVCVVCVVDDCVPPDDD

pLDDT: mean 73.86, std 19.62, range [27.06, 97.94]

Secondary structure (DSSP, 8-state):
--HHHHHHHHHHTT-SSHHHHHHHHHHHHHHHSTTGGGSTTHHHHHHHHHHHHHHHHHHHHHHSPPPP--------------PPPP-----------PPPPPGGGSEE-SS-EEEE-SSEEEEEEEE-TT--GGGEEEEE-SSEEEEEETT-SS-SEEEE-SS-B-GGG-EEEEEE-TTS-EEEEEEEEBS-TT---S-SSTTSPPP-GGG---GGG-GGGS-HHHHHHHHHHHHHHHHHHTTPPPHHHHHHHHHHHHHHHH-TTS--TT----

InterPro domains:
  IPR007052 CS domain [PF04969] (111-190)
  IPR007052 CS domain [PS51203] (107-201)
  IPR008978 HSP20-like chaperone [G3DSA:2.60.40.790] (103-235)
  IPR008978 HSP20-like chaperone [SSF49764] (98-216)
  IPR037898 NudC family [PTHR12356] (20-269)